Protein AF-A0A9D9S152-F1 (afdb_monomer_lite)

Radius of gyration: 20.73 Å; chains: 1; bounding box: 46×44×53 Å

Sequence (238 aa):
MMSVDQLAGLLQVRPGVARPATLTGTRPDWAAQLSRGRPASALPDLLGTVFSLCGQAHRLCAQAAVDAALGRDAASAHAAGTLRDETLREHLRRILLDWPALPGTGNTDEAAAALRTCPAFRPGGDAADLVRWIERDLLGEAAPAWLTAHERAPAAAWADWCARSTGWLAGLMRALRHDADRPLAAFAAAPLRAHADERGLRALAAALREQPGYTRRPQIDGACAETGSWTRLNDEAA

Structure (mmCIF, N/CA/C/O backbone):
data_AF-A0A9D9S152-F1
#
_entry.id   AF-A0A9D9S152-F1
#
loop_
_atom_site.group_PDB
_atom_site.id
_atom_site.type_symbol
_atom_site.label_atom_id
_atom_site.label_alt_id
_atom_site.label_comp_id
_atom_site.label_asym_id
_atom_site.label_entity_id
_atom_site.label_seq_id
_atom_site.pdbx_PDB_ins_code
_atom_site.Cartn_x
_atom_site.Cartn_y
_atom_site.Cartn_z
_atom_site.occupancy
_atom_site.B_iso_or_equiv
_atom_site.auth_seq_id
_atom_site.auth_comp_id
_atom_site.auth_asym_id
_atom_site.auth_atom_id
_atom_site.pdbx_PDB_model_num
ATOM 1 N N . MET A 1 1 ? -6.045 -27.751 19.321 1.00 65.56 1 MET A N 1
ATOM 2 C CA . MET A 1 1 ? -5.043 -26.782 18.829 1.00 65.56 1 MET A CA 1
ATOM 3 C C . MET A 1 1 ? -5.650 -26.088 17.619 1.00 65.56 1 MET A C 1
ATOM 5 O O . MET A 1 1 ? -6.125 -26.801 16.745 1.00 65.56 1 MET A O 1
ATOM 9 N N . MET A 1 2 ? -5.752 -24.753 17.603 1.00 77.81 2 MET A N 1
ATOM 10 C CA . MET A 1 2 ? -6.218 -24.035 16.405 1.00 77.81 2 MET A CA 1
ATOM 11 C C . MET A 1 2 ? -5.137 -24.114 15.327 1.00 77.81 2 MET A C 1
ATOM 13 O O . MET A 1 2 ? -3.961 -23.911 15.623 1.00 77.81 2 MET A O 1
ATOM 17 N N . SER A 1 3 ? -5.532 -24.429 14.096 1.00 86.81 3 SER A N 1
ATOM 18 C CA . SER A 1 3 ? -4.631 -24.360 12.941 1.00 86.81 3 SER A CA 1
ATOM 19 C C . SER A 1 3 ? -4.296 -22.907 12.590 1.00 86.81 3 SER A C 1
ATOM 21 O O . SER A 1 3 ? -5.044 -21.986 12.928 1.00 86.81 3 SER A O 1
ATOM 23 N N . VAL A 1 4 ? -3.189 -22.703 11.870 1.00 82.19 4 VAL A N 1
ATOM 24 C CA . VAL A 1 4 ? -2.819 -21.383 11.335 1.00 82.19 4 VAL A CA 1
ATOM 25 C C . VAL A 1 4 ? -3.928 -20.833 10.435 1.00 82.19 4 VAL A C 1
ATOM 27 O O . VAL A 1 4 ? -4.257 -19.659 10.548 1.00 82.19 4 VAL A O 1
ATOM 30 N N . ASP A 1 5 ? -4.585 -21.681 9.643 1.00 84.81 5 ASP A N 1
ATOM 31 C CA . ASP A 1 5 ? -5.705 -21.284 8.780 1.00 84.81 5 ASP A CA 1
ATOM 32 C C . ASP A 1 5 ? -6.932 -20.824 9.573 1.00 84.81 5 ASP A C 1
ATOM 34 O O . ASP A 1 5 ? -7.621 -19.889 9.173 1.00 84.81 5 ASP A O 1
ATOM 38 N N . GLN A 1 6 ? -7.211 -21.443 10.723 1.00 82.69 6 GLN A N 1
ATOM 39 C CA . GLN A 1 6 ? -8.278 -20.988 11.621 1.00 82.69 6 GLN A CA 1
ATOM 40 C C . GLN A 1 6 ? -7.937 -19.652 12.287 1.00 82.69 6 GLN A C 1
ATOM 42 O O . GLN A 1 6 ? -8.835 -18.849 12.533 1.00 82.69 6 GLN A O 1
ATOM 47 N N . LEU A 1 7 ? -6.654 -19.411 12.569 1.00 83.69 7 LEU A N 1
ATOM 48 C CA . LEU A 1 7 ? -6.188 -18.163 13.163 1.00 83.69 7 LEU A CA 1
ATOM 49 C C . LEU A 1 7 ? -6.153 -17.027 12.131 1.00 83.69 7 LEU A C 1
ATOM 51 O O . LEU A 1 7 ? -6.709 -15.965 12.375 1.00 83.69 7 LEU A O 1
ATOM 55 N N . ALA A 1 8 ? -5.533 -17.224 10.972 1.00 83.19 8 ALA A N 1
ATOM 56 C CA . ALA A 1 8 ? -5.409 -16.202 9.933 1.00 83.19 8 ALA A CA 1
ATOM 57 C C . ALA A 1 8 ? -6.710 -16.007 9.132 1.00 83.19 8 ALA A C 1
ATOM 59 O O . ALA A 1 8 ? -6.965 -14.929 8.589 1.00 83.19 8 ALA A O 1
ATOM 60 N N . GLY A 1 9 ? -7.546 -17.046 9.077 1.00 86.88 9 GLY A N 1
ATOM 61 C CA . GLY A 1 9 ? -8.617 -17.192 8.102 1.00 86.88 9 GLY A CA 1
ATOM 62 C C . GLY A 1 9 ? -8.085 -17.480 6.699 1.00 86.88 9 GLY A C 1
ATOM 63 O O . GLY A 1 9 ? -6.904 -17.325 6.402 1.00 86.88 9 GLY A O 1
ATOM 64 N N . LEU A 1 10 ? -8.992 -17.872 5.809 1.00 87.88 10 LEU A N 1
ATOM 65 C CA . LEU A 1 10 ? -8.676 -18.194 4.421 1.00 87.88 10 LEU A CA 1
ATOM 66 C C . LEU A 1 10 ? -9.367 -17.215 3.480 1.00 87.88 10 LEU A C 1
ATOM 68 O O . LEU A 1 10 ? -10.458 -16.717 3.769 1.00 87.88 10 LEU A O 1
ATOM 72 N N . LEU A 1 11 ? -8.728 -16.958 2.342 1.00 88.56 11 LEU A N 1
ATOM 73 C CA . LEU A 1 11 ? -9.324 -16.287 1.197 1.00 88.56 11 LEU A CA 1
ATOM 74 C C . LEU A 1 11 ? -9.304 -17.271 0.030 1.00 88.56 11 LEU A C 1
ATOM 76 O O . LEU A 1 11 ? -8.241 -17.717 -0.389 1.00 88.56 11 LEU A O 1
ATOM 80 N N . GLN A 1 12 ? -10.477 -17.622 -0.478 1.00 90.12 12 GLN A N 1
ATOM 81 C CA . GLN A 1 12 ? -10.623 -18.530 -1.604 1.00 90.12 12 GLN A CA 1
ATOM 82 C C . GLN A 1 12 ? -11.045 -17.741 -2.837 1.00 90.12 12 GLN A C 1
ATOM 84 O O . GLN A 1 12 ? -12.078 -17.068 -2.832 1.00 90.12 12 GLN A O 1
ATOM 89 N N . VAL A 1 13 ? -10.247 -17.864 -3.894 1.00 91.44 13 VAL A N 1
ATOM 90 C CA . VAL A 1 13 ? -10.546 -17.330 -5.223 1.00 91.44 13 VAL A CA 1
ATOM 91 C C . VAL A 1 13 ? -11.099 -18.463 -6.082 1.00 91.44 13 VAL A C 1
ATOM 93 O O . VAL A 1 13 ? -10.540 -19.558 -6.110 1.00 91.44 13 VAL A O 1
ATOM 96 N N . ARG A 1 14 ? -12.200 -18.208 -6.790 1.00 92.56 14 ARG A N 1
ATOM 97 C CA . ARG A 1 14 ? -12.821 -19.146 -7.735 1.00 92.56 14 ARG A CA 1
ATOM 98 C C . ARG A 1 14 ? -12.878 -18.493 -9.119 1.00 92.56 14 ARG A C 1
ATOM 100 O O . ARG A 1 14 ? -13.857 -17.806 -9.420 1.00 92.56 14 ARG A O 1
ATOM 107 N N . PRO A 1 15 ? -11.830 -18.659 -9.948 1.00 88.88 15 PRO A N 1
ATOM 108 C CA . PRO A 1 15 ? -11.824 -18.140 -11.312 1.00 88.88 15 PRO A CA 1
ATOM 109 C C . PRO A 1 15 ? -13.010 -18.682 -12.124 1.00 88.88 15 PRO A C 1
ATOM 111 O O . PRO A 1 15 ? -13.443 -19.813 -11.915 1.00 88.88 15 PRO A O 1
ATOM 114 N N . GLY A 1 16 ? -13.549 -17.871 -13.037 1.00 88.06 16 GLY A N 1
ATOM 115 C CA . GLY A 1 16 ? -14.677 -18.250 -13.902 1.00 88.06 16 GLY A CA 1
ATOM 116 C C . GLY A 1 16 ? -16.066 -18.191 -13.250 1.00 88.06 16 GLY A C 1
ATOM 117 O O . GLY A 1 16 ? -17.067 -18.334 -13.945 1.00 88.06 16 GLY A O 1
ATOM 118 N N . VAL A 1 17 ? -16.157 -17.945 -11.941 1.00 91.06 17 VAL A N 1
ATOM 119 C CA . VAL A 1 17 ? -17.435 -17.704 -11.250 1.00 91.06 17 VAL A CA 1
ATOM 120 C C . VAL A 1 17 ? -17.849 -16.233 -11.420 1.00 91.06 17 VAL A C 1
ATOM 122 O O . VAL A 1 17 ? -17.006 -15.365 -11.625 1.00 91.06 17 VAL A O 1
ATOM 125 N N . ALA A 1 18 ? -19.145 -15.918 -11.355 1.00 84.06 18 ALA A N 1
ATOM 126 C CA . ALA A 1 18 ? -19.608 -14.529 -11.345 1.00 84.06 18 ALA A CA 1
ATOM 127 C C . ALA A 1 18 ? -19.386 -13.869 -9.971 1.00 84.06 18 ALA A C 1
ATOM 129 O O . ALA A 1 18 ? -19.498 -14.505 -8.919 1.00 84.06 18 ALA A O 1
ATOM 130 N N . ARG A 1 19 ? -19.098 -12.563 -9.957 1.00 79.31 19 ARG A N 1
ATOM 131 C CA . ARG A 1 19 ? -19.053 -11.778 -8.713 1.00 79.31 19 ARG A CA 1
ATOM 132 C C . ARG A 1 19 ? -20.444 -11.745 -8.052 1.00 79.31 19 ARG A C 1
ATOM 134 O O . ARG A 1 19 ? -21.439 -11.712 -8.770 1.00 79.31 19 ARG A O 1
ATOM 141 N N . PRO A 1 20 ? -20.531 -11.736 -6.709 1.00 78.38 20 PRO A N 1
ATOM 142 C CA . PRO A 1 20 ? -19.424 -11.698 -5.745 1.00 78.38 20 PRO A CA 1
ATOM 143 C C . PRO A 1 20 ? -18.856 -13.083 -5.376 1.00 78.38 20 PRO A C 1
ATOM 145 O O . PRO A 1 20 ? -17.913 -13.164 -4.596 1.00 78.38 20 PRO A O 1
ATOM 148 N N . ALA A 1 21 ? -19.386 -14.178 -5.932 1.00 84.69 21 ALA A N 1
ATOM 149 C CA . ALA A 1 21 ? -19.007 -15.546 -5.557 1.00 84.69 21 ALA A CA 1
ATOM 150 C C . ALA A 1 21 ? -17.597 -15.971 -6.024 1.00 84.69 21 ALA A C 1
ATOM 152 O O . ALA A 1 21 ? -17.129 -17.055 -5.672 1.00 84.69 21 ALA A O 1
ATOM 153 N N . THR A 1 22 ? -16.897 -15.113 -6.772 1.00 88.94 22 THR A N 1
ATOM 154 C CA . THR A 1 22 ? -15.483 -15.277 -7.148 1.00 88.94 22 THR A CA 1
ATOM 155 C C . THR A 1 22 ? -14.528 -15.246 -5.968 1.00 88.94 22 THR A C 1
ATOM 157 O O . THR A 1 22 ? -13.418 -15.758 -6.090 1.00 88.94 22 THR A O 1
ATOM 160 N N . LEU A 1 23 ? -14.912 -14.601 -4.863 1.00 88.25 23 LEU A N 1
ATOM 161 C CA . LEU A 1 23 ? -14.048 -14.397 -3.710 1.00 88.25 23 LEU A CA 1
ATOM 162 C C . LEU A 1 23 ? -14.828 -14.633 -2.420 1.00 88.25 23 LEU A C 1
ATOM 164 O O . LEU A 1 23 ? -15.781 -13.921 -2.114 1.00 88.25 23 LEU A O 1
ATOM 168 N N . THR A 1 24 ? -14.393 -15.606 -1.630 1.00 88.75 24 THR A N 1
ATOM 169 C CA . THR A 1 24 ? -14.966 -15.881 -0.309 1.00 88.75 24 THR A CA 1
ATOM 170 C C . THR A 1 24 ? -13.874 -15.853 0.744 1.00 88.75 24 THR A C 1
ATOM 172 O O . THR A 1 24 ? -12.765 -16.315 0.490 1.00 88.75 24 THR A O 1
ATOM 175 N N . GLY A 1 25 ? -14.169 -15.318 1.929 1.00 87.12 25 GLY A N 1
ATOM 176 C CA . GLY A 1 25 ? -13.184 -15.201 3.000 1.00 87.12 25 GLY A CA 1
ATOM 177 C C . GLY A 1 25 ? -13.753 -15.521 4.375 1.00 87.12 25 GLY A C 1
ATOM 178 O O . GLY A 1 25 ? -14.884 -15.148 4.681 1.00 87.12 25 GLY A O 1
ATOM 179 N N . THR A 1 26 ? -12.944 -16.178 5.203 1.00 86.88 26 THR A N 1
ATOM 180 C CA . THR A 1 26 ? -13.259 -16.525 6.602 1.00 86.88 26 THR A CA 1
ATOM 181 C C . THR A 1 26 ? -12.406 -15.750 7.608 1.00 86.88 26 THR A C 1
ATOM 183 O O . THR A 1 26 ? -12.424 -16.058 8.796 1.00 86.88 26 THR A O 1
ATOM 186 N N . ARG A 1 27 ? -11.670 -14.729 7.142 1.00 86.31 27 ARG A N 1
ATOM 187 C CA . ARG A 1 27 ? -10.788 -13.896 7.971 1.00 86.31 27 ARG A CA 1
ATOM 188 C C . ARG A 1 27 ? -11.538 -13.297 9.169 1.00 86.31 27 ARG A C 1
ATOM 190 O O . ARG A 1 27 ? -12.525 -12.577 8.966 1.00 86.31 27 ARG A O 1
ATOM 197 N N . PRO A 1 28 ? -11.097 -13.582 10.406 1.00 86.81 28 PRO A N 1
ATOM 198 C CA . PRO A 1 28 ? -11.686 -12.991 11.598 1.00 86.81 28 PRO A CA 1
ATOM 199 C C . PRO A 1 28 ? -11.448 -11.478 11.652 1.00 86.81 28 PRO A C 1
ATOM 201 O O . PRO A 1 28 ? -10.431 -10.975 11.180 1.00 86.81 28 PRO A O 1
ATOM 204 N N . ASP A 1 29 ? -12.365 -10.744 12.286 1.00 88.19 29 ASP A N 1
ATOM 205 C CA . ASP A 1 29 ? -12.127 -9.336 12.627 1.00 88.19 29 ASP A CA 1
ATOM 206 C C . ASP A 1 29 ? -11.274 -9.252 13.899 1.00 88.19 29 ASP A C 1
ATOM 208 O O . ASP A 1 29 ? -11.793 -9.058 15.004 1.00 88.19 29 ASP A O 1
ATOM 212 N N . TRP A 1 30 ? -9.970 -9.506 13.763 1.00 89.50 30 TRP A N 1
ATOM 213 C CA . TRP A 1 30 ? -9.063 -9.516 14.911 1.00 89.50 30 TRP A CA 1
ATOM 214 C C . TRP A 1 30 ? -8.894 -8.150 15.549 1.00 89.50 30 TRP A C 1
ATOM 216 O O . TRP A 1 30 ? -8.790 -8.082 16.771 1.00 89.50 30 TRP A O 1
ATOM 226 N N . ALA A 1 31 ? -8.940 -7.072 14.766 1.00 89.31 31 ALA A N 1
ATOM 227 C CA . ALA A 1 31 ? -8.869 -5.726 15.314 1.00 89.31 31 ALA A CA 1
ATOM 228 C C . ALA A 1 31 ? -10.022 -5.481 16.304 1.00 89.31 31 ALA A C 1
ATOM 230 O O . ALA A 1 31 ? -9.773 -5.094 17.447 1.00 89.31 31 ALA A O 1
ATOM 231 N N . ALA A 1 32 ? -11.267 -5.796 15.927 1.00 88.44 32 ALA A N 1
ATOM 232 C CA . ALA A 1 32 ? -12.420 -5.626 16.815 1.00 88.44 32 ALA A CA 1
ATOM 233 C C . ALA A 1 32 ? -12.466 -6.644 17.971 1.00 88.44 32 ALA A C 1
ATOM 235 O O . ALA A 1 32 ? -12.966 -6.347 19.058 1.00 88.44 32 ALA A O 1
ATOM 236 N N . GLN A 1 33 ? -11.989 -7.873 17.760 1.00 90.25 33 GLN A N 1
ATOM 237 C CA . GLN A 1 33 ? -11.996 -8.909 18.798 1.00 90.25 33 GLN A CA 1
ATOM 238 C C . GLN A 1 33 ? -10.923 -8.683 19.862 1.00 90.25 33 GLN A C 1
ATOM 240 O O . GLN A 1 33 ? -11.233 -8.759 21.047 1.00 90.25 33 GLN A O 1
ATOM 245 N N . LEU A 1 34 ? -9.693 -8.370 19.455 1.00 92.00 34 LEU A N 1
ATOM 246 C CA . LEU A 1 34 ? -8.557 -8.253 20.368 1.00 92.00 34 LEU A CA 1
ATOM 247 C C . LEU A 1 34 ? -8.520 -6.915 21.108 1.00 92.00 34 LEU A C 1
ATOM 249 O O . LEU A 1 34 ? -7.947 -6.854 22.191 1.00 92.00 34 LEU A O 1
ATOM 253 N N . SER A 1 35 ? -9.137 -5.861 20.562 1.00 92.06 35 SER A N 1
ATOM 254 C CA . SER A 1 35 ? -9.164 -4.537 21.204 1.00 92.06 35 SER A CA 1
ATOM 255 C C . SER A 1 35 ? -10.164 -4.440 22.360 1.00 92.06 35 SER A C 1
ATOM 257 O O . SER A 1 35 ? -10.019 -3.588 23.236 1.00 92.06 35 SER A O 1
ATOM 259 N N . ARG A 1 36 ? -11.197 -5.293 22.390 1.00 92.00 36 ARG A N 1
ATOM 260 C CA . ARG A 1 36 ? -12.241 -5.231 23.424 1.00 92.00 36 ARG A CA 1
ATOM 261 C C . ARG A 1 36 ? -11.670 -5.546 24.808 1.00 92.00 36 ARG A C 1
ATOM 263 O O . ARG A 1 36 ? -10.973 -6.537 24.992 1.00 92.00 36 ARG A O 1
ATOM 270 N N . GLY A 1 37 ? -11.989 -4.695 25.783 1.00 94.62 37 GLY A N 1
ATOM 271 C CA . GLY A 1 37 ? -11.524 -4.837 27.168 1.00 94.62 37 GLY A CA 1
ATOM 272 C C . GLY A 1 37 ? -10.034 -4.542 27.376 1.00 94.62 37 GLY A C 1
ATOM 273 O O . GLY A 1 37 ? -9.524 -4.761 28.472 1.00 94.62 37 GLY A O 1
ATOM 274 N N . ARG A 1 38 ? -9.320 -4.057 26.351 1.00 96.25 38 ARG A N 1
ATOM 275 C CA . ARG A 1 38 ? -7.915 -3.660 26.479 1.00 96.25 38 ARG A CA 1
ATOM 276 C C . ARG A 1 38 ? -7.788 -2.199 26.914 1.00 96.25 38 ARG A C 1
ATOM 278 O O . ARG A 1 38 ? -8.596 -1.372 26.490 1.00 96.25 38 ARG A O 1
ATOM 285 N N . PRO A 1 39 ? -6.757 -1.852 27.705 1.00 96.25 39 PRO A N 1
ATOM 286 C CA . PRO A 1 39 ? -6.413 -0.457 27.951 1.00 96.25 39 PRO A CA 1
ATOM 287 C C . PRO A 1 39 ? -6.116 0.269 26.635 1.00 96.25 39 PRO A C 1
ATOM 289 O O . PRO A 1 39 ? -5.407 -0.271 25.785 1.00 96.25 39 PRO A O 1
ATOM 292 N N . ALA A 1 40 ? -6.602 1.506 26.489 1.00 95.38 40 ALA A N 1
ATOM 293 C CA . ALA A 1 40 ? -6.389 2.315 25.285 1.00 95.38 40 ALA A CA 1
ATOM 294 C C . ALA A 1 40 ? -4.895 2.466 24.939 1.00 95.38 40 ALA A C 1
ATOM 296 O O . ALA A 1 40 ? -4.509 2.345 23.780 1.00 95.38 40 ALA A O 1
ATOM 297 N N . SER A 1 41 ? -4.038 2.626 25.953 1.00 95.25 41 SER A N 1
ATOM 298 C CA . SER A 1 41 ? -2.582 2.731 25.796 1.00 95.25 41 SER A CA 1
ATOM 299 C C . SER A 1 41 ? -1.914 1.488 25.198 1.00 95.25 41 SER A C 1
ATOM 301 O O . SER A 1 41 ? -0.830 1.606 24.643 1.00 95.25 41 SER A O 1
ATOM 303 N N . ALA A 1 42 ? -2.542 0.310 25.279 1.00 96.50 42 ALA A N 1
ATOM 304 C CA . ALA A 1 42 ? -1.996 -0.937 24.740 1.00 96.50 42 ALA A CA 1
ATOM 305 C C . ALA A 1 42 ? -2.398 -1.196 23.275 1.00 96.50 42 ALA A C 1
ATOM 307 O O . ALA A 1 42 ? -1.868 -2.111 22.642 1.00 96.50 42 ALA A O 1
ATOM 308 N N . LEU A 1 43 ? -3.351 -0.430 22.730 1.00 95.56 43 LEU A N 1
ATOM 309 C CA . LEU A 1 43 ? -3.894 -0.663 21.389 1.00 95.56 43 LEU A CA 1
ATOM 310 C C . LEU A 1 43 ? -2.869 -0.479 20.257 1.00 95.56 43 LEU A C 1
ATOM 312 O O . LEU A 1 43 ? -2.883 -1.315 19.351 1.00 95.56 43 LEU A O 1
ATOM 316 N N . PRO A 1 44 ? -1.972 0.530 20.276 1.00 94.69 44 PRO A N 1
ATOM 317 C CA . PRO A 1 44 ? -0.985 0.705 19.209 1.00 94.69 44 PRO A CA 1
ATOM 318 C C . PRO A 1 44 ? -0.048 -0.494 19.055 1.00 94.69 44 PRO A C 1
ATOM 320 O O . PRO A 1 44 ? 0.133 -0.993 17.944 1.00 94.69 44 PRO A O 1
ATOM 323 N N . ASP A 1 45 ? 0.497 -0.996 20.166 1.00 95.12 45 ASP A N 1
ATOM 324 C CA . ASP A 1 45 ? 1.356 -2.182 20.165 1.00 95.12 45 ASP A CA 1
ATOM 325 C C . ASP A 1 45 ? 0.596 -3.425 19.723 1.00 95.12 45 ASP A C 1
ATOM 327 O O . ASP A 1 45 ? 1.050 -4.147 18.835 1.00 95.12 45 ASP A O 1
ATOM 331 N N . LEU A 1 46 ? -0.588 -3.647 20.296 1.00 95.56 46 LEU A N 1
ATOM 332 C CA . LEU A 1 46 ? -1.411 -4.803 19.974 1.00 95.56 46 LEU A CA 1
ATOM 333 C C . LEU A 1 46 ? -1.739 -4.844 18.480 1.00 95.56 46 LEU A C 1
ATOM 335 O O . LEU A 1 46 ? -1.397 -5.810 17.803 1.00 95.56 46 LEU A O 1
ATOM 339 N N . LEU A 1 47 ? -2.356 -3.790 17.946 1.00 94.44 47 LEU A N 1
ATOM 340 C CA . LEU A 1 47 ? -2.788 -3.753 16.550 1.00 94.44 47 LEU A CA 1
ATOM 341 C C . LEU A 1 47 ? -1.607 -3.744 15.577 1.00 94.44 47 LEU A C 1
ATOM 343 O O . LEU A 1 47 ? -1.726 -4.285 14.479 1.00 94.44 47 LEU A O 1
ATOM 347 N N . GLY A 1 48 ? -0.451 -3.227 15.999 1.00 93.56 48 GLY A N 1
ATOM 348 C CA . GLY A 1 48 ? 0.778 -3.305 15.220 1.00 93.56 48 GLY A CA 1
ATOM 349 C C . GLY A 1 48 ? 1.325 -4.720 15.027 1.00 93.56 48 GLY A C 1
ATOM 350 O O . GLY A 1 48 ? 2.044 -4.958 14.063 1.00 93.56 48 GLY A O 1
ATOM 351 N N . THR A 1 49 ? 0.979 -5.662 15.910 1.00 93.06 49 THR A N 1
ATOM 352 C CA . THR A 1 49 ? 1.444 -7.062 15.837 1.00 93.06 49 THR A CA 1
ATOM 353 C C . THR A 1 49 ? 0.455 -8.009 15.162 1.00 93.06 49 THR A C 1
ATOM 355 O O . THR A 1 49 ? 0.846 -9.080 14.707 1.00 93.06 49 THR A O 1
ATOM 358 N N . VAL A 1 50 ? -0.820 -7.621 15.066 1.00 90.19 50 VAL A N 1
ATOM 359 C CA . VAL A 1 50 ? -1.884 -8.454 14.476 1.00 90.19 50 VAL A CA 1
ATOM 360 C C . VAL A 1 50 ? -1.720 -8.607 12.961 1.00 90.19 50 VAL A C 1
ATOM 362 O O . VAL A 1 50 ? -2.096 -9.637 12.405 1.00 90.19 50 VAL A O 1
ATOM 365 N N . PHE A 1 51 ? -1.157 -7.602 12.288 1.00 85.81 51 PHE A N 1
ATOM 366 C CA . PHE A 1 51 ? -1.058 -7.561 10.831 1.00 85.81 51 PHE A CA 1
ATOM 367 C C . PHE A 1 51 ? 0.401 -7.534 10.373 1.00 85.81 51 PHE A C 1
ATOM 369 O O . PHE A 1 51 ? 1.131 -6.595 10.674 1.00 85.81 51 PHE A O 1
ATOM 376 N N . SER A 1 52 ? 0.823 -8.534 9.595 1.00 81.94 52 SER A N 1
ATOM 377 C CA . SER A 1 52 ? 2.229 -8.672 9.184 1.00 81.94 52 SER A CA 1
ATOM 378 C C . SER A 1 52 ? 2.668 -7.684 8.097 1.00 81.94 52 SER A C 1
ATOM 380 O O . SER A 1 52 ? 3.820 -7.272 8.096 1.00 81.94 52 SER A O 1
ATOM 382 N N . LEU A 1 53 ? 1.772 -7.302 7.175 1.00 81.06 53 LEU A N 1
ATOM 383 C CA . LEU A 1 53 ? 2.106 -6.407 6.051 1.00 81.06 53 LEU A CA 1
ATOM 384 C C . LEU A 1 53 ? 1.826 -4.930 6.354 1.00 81.06 53 LEU A C 1
ATOM 386 O O . LEU A 1 53 ? 2.554 -4.054 5.910 1.00 81.06 53 LEU A O 1
ATOM 390 N N . CYS A 1 54 ? 0.772 -4.647 7.121 1.00 87.06 54 CYS A N 1
ATOM 391 C CA . CYS A 1 54 ? 0.318 -3.288 7.428 1.00 87.06 54 CYS A CA 1
ATOM 392 C C . CYS A 1 54 ? 0.410 -2.946 8.923 1.00 87.06 54 CYS A C 1
ATOM 394 O O . CYS A 1 54 ? -0.229 -1.997 9.378 1.00 87.06 54 CYS A O 1
ATOM 396 N N . GLY A 1 55 ? 1.202 -3.694 9.699 1.00 90.56 55 GLY A N 1
ATOM 397 C CA . GLY A 1 55 ? 1.311 -3.537 11.153 1.00 90.56 55 GLY A CA 1
ATOM 398 C C . GLY A 1 55 ? 1.632 -2.106 11.581 1.00 90.56 55 GLY A C 1
ATOM 399 O O . GLY A 1 55 ? 0.944 -1.542 12.428 1.00 90.56 55 GLY A O 1
ATOM 400 N N . GLN A 1 56 ? 2.599 -1.448 10.937 1.00 90.00 56 GLN A N 1
ATOM 401 C CA . GLN A 1 56 ? 2.933 -0.070 11.300 1.00 90.00 56 GLN A CA 1
ATOM 402 C C . GLN A 1 56 ? 1.803 0.923 10.997 1.00 90.00 56 GLN A C 1
ATOM 404 O O . GLN A 1 56 ? 1.540 1.812 11.806 1.00 90.00 56 GLN A O 1
ATOM 409 N N . ALA A 1 57 ? 1.085 0.750 9.885 1.00 90.06 57 ALA A N 1
ATOM 410 C CA . ALA A 1 57 ? -0.089 1.568 9.586 1.00 90.06 57 ALA A CA 1
ATOM 411 C C . ALA A 1 57 ? -1.180 1.381 10.654 1.00 90.06 57 ALA A C 1
ATOM 413 O O . ALA A 1 57 ? -1.750 2.362 11.130 1.00 90.06 57 ALA A O 1
ATOM 414 N N . HIS A 1 58 ? -1.412 0.144 11.106 1.00 92.25 58 HIS A N 1
ATOM 415 C CA . HIS A 1 58 ? -2.342 -0.139 12.202 1.00 92.25 58 HIS A CA 1
ATOM 416 C C . HIS A 1 58 ? -1.898 0.475 13.532 1.00 92.25 58 HIS A C 1
ATOM 418 O O . HIS A 1 58 ? -2.730 1.049 14.232 1.00 92.25 58 HIS A O 1
ATOM 424 N N . ARG A 1 59 ? -0.603 0.418 13.861 1.00 92.94 59 ARG A N 1
ATOM 425 C CA . ARG A 1 59 ? -0.037 1.062 15.054 1.00 92.94 59 ARG A CA 1
ATOM 426 C C . ARG A 1 59 ? -0.268 2.570 15.039 1.00 92.94 59 ARG A C 1
ATOM 428 O O . ARG A 1 59 ? -0.771 3.117 16.015 1.00 92.94 59 ARG A O 1
ATOM 435 N N . LEU A 1 60 ? 0.076 3.233 13.935 1.00 91.56 60 LEU A N 1
ATOM 436 C CA . LEU A 1 60 ? -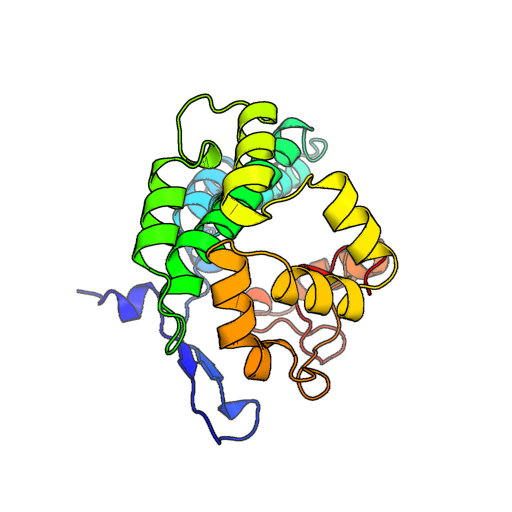0.091 4.681 13.785 1.00 91.56 60 LEU A CA 1
ATOM 437 C C . LEU A 1 60 ? -1.570 5.085 13.820 1.00 91.56 60 LEU A C 1
ATOM 439 O O . LEU A 1 60 ? -1.923 6.045 14.498 1.00 91.56 60 LEU A O 1
ATOM 443 N N . CYS A 1 61 ? -2.443 4.324 13.155 1.00 90.62 61 CYS A N 1
ATOM 444 C CA . CYS A 1 61 ? -3.887 4.553 13.182 1.00 90.62 61 CYS A CA 1
ATOM 445 C C . CYS A 1 61 ? -4.460 4.408 14.598 1.00 90.62 61 CYS A C 1
ATOM 447 O O . CYS A 1 61 ? -5.265 5.230 15.031 1.00 90.62 61 CYS A O 1
ATOM 449 N N . ALA A 1 62 ? -4.045 3.374 15.331 1.00 92.88 62 ALA A N 1
ATOM 450 C CA . ALA A 1 62 ? -4.472 3.148 16.705 1.00 92.88 62 ALA A CA 1
ATOM 451 C C . ALA A 1 62 ? -3.968 4.252 17.642 1.00 92.88 62 ALA A C 1
ATOM 453 O O . ALA A 1 62 ? -4.733 4.740 18.468 1.00 92.88 62 ALA A O 1
ATOM 454 N N . GLN A 1 63 ? -2.715 4.685 17.477 1.00 92.38 63 GLN A N 1
ATOM 455 C CA . GLN A 1 63 ? -2.148 5.800 18.231 1.00 92.38 63 GLN A CA 1
ATOM 456 C C . GLN A 1 63 ? -2.944 7.085 17.986 1.00 92.38 63 GLN A C 1
ATOM 458 O O . GLN A 1 63 ? -3.399 7.703 18.942 1.00 92.38 63 GLN A O 1
ATOM 463 N N . ALA A 1 64 ? -3.206 7.426 16.722 1.00 90.69 64 ALA A N 1
ATOM 464 C CA . ALA A 1 64 ? -3.999 8.599 16.363 1.00 90.69 64 ALA A CA 1
ATOM 465 C C . ALA A 1 64 ? -5.429 8.538 16.930 1.00 90.69 64 ALA A C 1
ATOM 467 O O . ALA A 1 64 ? -5.938 9.541 17.423 1.00 90.69 64 ALA A O 1
ATOM 468 N N . ALA A 1 65 ? -6.067 7.363 16.914 1.00 90.75 65 ALA A N 1
ATOM 469 C CA . ALA A 1 65 ? -7.397 7.180 17.492 1.00 90.75 65 ALA A CA 1
ATOM 470 C C . ALA A 1 65 ? -7.405 7.369 19.021 1.00 90.75 65 ALA A C 1
ATOM 472 O O . ALA A 1 65 ? -8.314 8.001 19.559 1.00 90.75 65 ALA A O 1
ATOM 473 N N . VAL A 1 66 ? -6.391 6.849 19.722 1.00 92.88 66 VAL A N 1
ATOM 474 C CA . VAL A 1 66 ? -6.231 7.018 21.176 1.00 92.88 66 VAL A CA 1
ATOM 475 C C . VAL A 1 66 ? -5.927 8.473 21.526 1.00 92.88 66 VAL A C 1
ATOM 477 O O . VAL A 1 66 ? -6.512 9.008 22.463 1.00 92.88 66 VAL A O 1
ATOM 480 N N . ASP A 1 67 ? -5.054 9.128 20.764 1.00 91.69 67 ASP A N 1
ATOM 481 C CA . ASP A 1 67 ? -4.717 10.539 20.948 1.00 91.69 67 ASP A CA 1
ATOM 482 C C . ASP A 1 67 ? -5.942 11.431 20.776 1.00 91.69 67 ASP A C 1
ATOM 484 O O . ASP A 1 67 ? -6.246 12.216 21.674 1.00 91.69 67 ASP A O 1
ATOM 488 N N . ALA A 1 68 ? -6.706 11.225 19.702 1.00 89.81 68 ALA A N 1
ATOM 489 C CA . ALA A 1 68 ? -7.949 11.945 19.465 1.00 89.81 68 ALA A CA 1
ATOM 490 C C . ALA A 1 68 ? -8.972 11.721 20.593 1.00 89.81 68 ALA A C 1
ATOM 492 O O . ALA A 1 68 ? -9.598 12.673 21.055 1.00 89.81 68 ALA A O 1
ATOM 493 N N . ALA A 1 69 ? -9.112 10.487 21.092 1.00 91.62 69 ALA A N 1
ATOM 494 C CA . ALA A 1 69 ? -10.009 10.180 22.210 1.00 91.62 69 ALA A CA 1
ATOM 495 C C . ALA A 1 69 ? -9.588 10.855 23.529 1.00 91.62 69 ALA A C 1
ATOM 497 O O . ALA A 1 69 ? -10.433 11.118 24.382 1.00 91.62 69 ALA A O 1
ATOM 498 N N . LEU A 1 70 ? -8.296 11.147 23.691 1.00 91.69 70 LEU A N 1
ATOM 499 C CA . LEU A 1 70 ? -7.736 11.879 24.830 1.00 91.69 70 LEU A CA 1
ATOM 500 C C . LEU A 1 70 ? -7.694 13.401 24.607 1.00 91.69 70 LEU A C 1
ATOM 502 O O . LEU A 1 70 ? -7.188 14.117 25.468 1.00 91.69 70 LEU A O 1
ATOM 506 N N . GLY A 1 71 ? -8.197 13.902 23.473 1.00 91.19 71 GLY A N 1
ATOM 507 C CA . GLY A 1 71 ? -8.164 15.326 23.129 1.00 91.19 71 GLY A CA 1
ATOM 508 C C . GLY A 1 71 ? -6.767 15.851 22.784 1.00 91.19 71 GLY A C 1
ATOM 509 O O . GLY A 1 71 ? -6.505 17.038 22.951 1.00 91.19 71 GLY A O 1
ATOM 510 N N . ARG A 1 72 ? -5.856 14.975 22.344 1.00 89.50 72 ARG A N 1
ATOM 511 C CA . ARG A 1 72 ? -4.519 15.345 21.862 1.00 89.50 72 ARG A CA 1
ATOM 512 C C . ARG A 1 72 ? -4.545 15.539 20.346 1.00 89.50 72 ARG A C 1
ATOM 514 O O . ARG A 1 72 ? -5.206 14.777 19.641 1.00 89.50 72 ARG A O 1
ATOM 521 N N . ASP A 1 73 ? -3.805 16.531 19.856 1.00 74.81 73 ASP A N 1
ATOM 522 C CA . ASP A 1 73 ? -3.713 16.812 18.422 1.00 74.81 73 ASP A CA 1
ATOM 523 C C . ASP A 1 73 ? -3.100 15.643 17.642 1.00 74.81 73 ASP A C 1
ATOM 525 O O . ASP A 1 73 ? -2.160 14.976 18.086 1.00 74.81 73 ASP A O 1
ATOM 529 N N . ALA A 1 74 ? -3.660 15.394 16.458 1.00 66.19 74 ALA A N 1
ATOM 530 C CA . ALA A 1 74 ? -3.340 14.231 15.649 1.00 66.19 74 ALA A CA 1
ATOM 531 C C . ALA A 1 74 ? -2.063 14.414 14.806 1.00 66.19 74 ALA A C 1
ATOM 533 O O . ALA A 1 74 ? -1.896 15.406 14.105 1.00 66.19 74 ALA A O 1
ATOM 534 N N . ALA A 1 75 ? -1.241 13.357 14.825 1.00 62.03 75 ALA A N 1
ATOM 535 C CA . ALA A 1 75 ? -0.124 13.018 13.935 1.00 62.03 75 ALA A CA 1
ATOM 536 C C . ALA A 1 75 ? 1.040 14.025 13.834 1.00 62.03 75 ALA A C 1
ATOM 538 O O . ALA A 1 75 ? 0.994 15.036 13.139 1.00 62.03 75 ALA A O 1
ATOM 539 N N . SER A 1 76 ? 2.178 13.658 14.429 1.00 66.31 76 SER A N 1
ATOM 540 C CA . SER A 1 76 ? 3.445 14.354 14.202 1.00 66.31 76 SER A CA 1
ATOM 541 C C . SER A 1 76 ? 3.987 14.094 12.788 1.00 66.31 76 SER A C 1
ATOM 543 O O . SER A 1 76 ? 3.768 13.030 12.203 1.00 66.31 76 SER A O 1
ATOM 545 N N . ALA A 1 77 ? 4.793 15.020 12.257 1.00 70.25 77 ALA A N 1
ATOM 546 C CA . ALA A 1 77 ? 5.536 14.816 11.006 1.00 70.25 77 ALA A CA 1
ATOM 547 C C . ALA A 1 77 ? 6.367 13.511 11.009 1.00 70.25 77 ALA A C 1
ATOM 549 O O . ALA A 1 77 ? 6.577 12.889 9.967 1.00 70.25 77 ALA A O 1
ATOM 550 N N . HIS A 1 78 ? 6.778 13.051 12.194 1.00 78.00 78 HIS A N 1
ATOM 551 C CA . HIS A 1 78 ? 7.487 11.791 12.386 1.00 78.00 78 HIS A CA 1
ATOM 552 C C . HIS A 1 78 ? 6.630 10.554 12.046 1.00 78.00 78 HIS A C 1
ATOM 554 O O . HIS A 1 78 ? 7.131 9.609 11.432 1.00 78.00 78 HIS A O 1
ATOM 560 N N . ALA A 1 79 ? 5.330 10.573 12.363 1.00 81.69 79 ALA A N 1
ATOM 561 C CA . ALA A 1 79 ? 4.401 9.506 11.985 1.00 81.69 79 ALA A CA 1
ATOM 562 C C . ALA A 1 79 ? 4.248 9.404 10.458 1.00 81.69 79 ALA A C 1
ATOM 564 O O . ALA A 1 79 ? 4.276 8.305 9.902 1.00 81.69 79 ALA A O 1
ATOM 565 N N . ALA A 1 80 ? 4.160 10.548 9.771 1.00 82.00 80 ALA A N 1
ATOM 566 C CA . ALA A 1 80 ? 4.086 10.594 8.312 1.00 82.00 80 ALA A CA 1
ATOM 567 C C . ALA A 1 80 ? 5.373 10.073 7.650 1.00 82.00 80 ALA A C 1
ATOM 569 O O . ALA A 1 80 ? 5.293 9.295 6.702 1.00 82.00 80 ALA A O 1
ATOM 570 N N . GLY A 1 81 ? 6.549 10.454 8.165 1.00 85.50 81 GLY A N 1
ATOM 571 C CA . GLY A 1 81 ? 7.837 9.923 7.699 1.00 85.50 81 GLY A CA 1
ATOM 572 C C . GLY A 1 81 ? 7.924 8.403 7.855 1.00 85.50 81 GLY A C 1
ATOM 573 O O . GLY A 1 81 ? 8.199 7.696 6.893 1.00 85.50 81 GLY A O 1
ATOM 574 N N . THR A 1 82 ? 7.555 7.891 9.031 1.00 85.31 82 THR A N 1
ATOM 575 C CA . THR A 1 82 ? 7.556 6.446 9.303 1.00 85.31 82 THR A CA 1
ATOM 576 C C . THR A 1 82 ? 6.638 5.675 8.350 1.00 85.31 82 THR A C 1
ATOM 578 O O . THR A 1 82 ? 7.015 4.625 7.837 1.00 85.31 82 THR A O 1
ATOM 581 N N . LEU A 1 83 ? 5.434 6.193 8.078 1.00 85.69 83 LEU A N 1
ATOM 582 C CA . LEU A 1 83 ? 4.505 5.554 7.144 1.00 85.69 83 LEU A CA 1
ATOM 583 C C . LEU A 1 83 ? 5.041 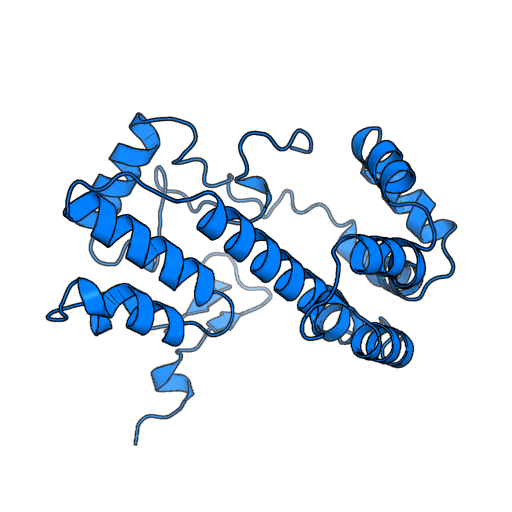5.555 5.705 1.00 85.69 83 LEU A C 1
ATOM 585 O O . LEU A 1 83 ? 4.861 4.568 4.992 1.00 85.69 83 LEU A O 1
ATOM 589 N N . ARG A 1 84 ? 5.697 6.642 5.277 1.00 86.56 84 ARG A N 1
ATOM 590 C CA . ARG A 1 84 ? 6.327 6.732 3.949 1.00 86.56 84 ARG A CA 1
ATOM 591 C C . ARG A 1 84 ? 7.428 5.688 3.789 1.00 86.56 84 ARG A C 1
ATOM 593 O O . ARG A 1 84 ? 7.416 4.972 2.791 1.00 86.56 84 ARG A O 1
ATOM 600 N N . ASP A 1 85 ? 8.303 5.549 4.780 1.00 88.12 85 ASP A N 1
ATOM 601 C CA . ASP A 1 85 ? 9.402 4.579 4.747 1.00 88.12 85 ASP A CA 1
ATOM 602 C C . ASP A 1 85 ? 8.891 3.134 4.703 1.00 88.12 85 ASP A C 1
ATOM 604 O O . ASP A 1 85 ? 9.362 2.327 3.902 1.00 88.12 85 ASP A O 1
ATOM 608 N N . GLU A 1 86 ? 7.887 2.801 5.518 1.00 88.62 86 GLU A N 1
ATOM 609 C CA . GLU A 1 86 ? 7.262 1.473 5.492 1.00 88.62 86 GLU A CA 1
ATOM 610 C C . GLU A 1 86 ? 6.556 1.195 4.165 1.00 88.62 86 GLU A C 1
ATOM 612 O O . GLU A 1 86 ? 6.696 0.112 3.597 1.00 88.62 86 GLU A O 1
ATOM 617 N N . THR A 1 87 ? 5.845 2.191 3.631 1.00 88.38 87 THR A N 1
ATOM 618 C CA . THR A 1 87 ? 5.196 2.083 2.320 1.00 88.38 87 THR A CA 1
ATOM 619 C C . THR A 1 87 ? 6.234 1.804 1.240 1.00 88.38 87 THR A C 1
ATOM 621 O O . THR A 1 87 ? 6.048 0.895 0.433 1.00 88.38 87 THR A O 1
ATOM 624 N N . LEU A 1 88 ? 7.348 2.536 1.242 1.00 90.56 88 LEU A N 1
ATOM 625 C CA . LEU A 1 88 ? 8.443 2.350 0.295 1.00 90.56 88 LEU A CA 1
ATOM 626 C C . LEU A 1 88 ? 9.060 0.951 0.401 1.00 90.56 88 LEU A C 1
ATOM 628 O O . LEU A 1 88 ? 9.220 0.279 -0.616 1.00 90.56 88 LEU A O 1
ATOM 632 N N . ARG A 1 89 ? 9.349 0.477 1.620 1.00 91.06 89 ARG A N 1
ATOM 633 C CA . ARG A 1 89 ? 9.872 -0.879 1.856 1.00 91.06 89 ARG A CA 1
ATOM 634 C C . ARG A 1 89 ? 8.920 -1.957 1.354 1.00 91.06 89 ARG A C 1
ATOM 636 O O . ARG A 1 89 ? 9.383 -2.921 0.750 1.00 91.06 89 ARG A O 1
ATOM 643 N N . GLU A 1 90 ? 7.614 -1.809 1.572 1.00 91.19 90 GLU A N 1
ATOM 644 C CA . GLU A 1 90 ? 6.634 -2.783 1.082 1.00 91.19 90 GLU A CA 1
ATOM 645 C C . GLU A 1 90 ? 6.541 -2.773 -0.448 1.00 91.19 90 GLU A C 1
ATOM 647 O O . GLU A 1 90 ? 6.551 -3.840 -1.056 1.00 91.19 90 GLU A O 1
ATOM 652 N N . HIS A 1 91 ? 6.548 -1.602 -1.096 1.00 91.69 91 HIS A N 1
ATOM 653 C CA . HIS A 1 91 ? 6.570 -1.529 -2.563 1.00 91.69 91 HIS A CA 1
ATOM 654 C C . HIS A 1 91 ? 7.834 -2.176 -3.135 1.00 91.69 91 HIS A C 1
ATOM 656 O O . HIS A 1 91 ? 7.747 -2.992 -4.050 1.00 91.69 91 HIS A O 1
ATOM 662 N N . LEU A 1 92 ? 9.001 -1.883 -2.556 1.00 94.50 92 LEU A N 1
ATOM 663 C CA . LEU A 1 92 ? 10.260 -2.505 -2.962 1.00 94.50 92 LEU A CA 1
ATOM 664 C C . LEU A 1 92 ? 10.236 -4.019 -2.750 1.00 94.50 92 LEU A C 1
ATOM 666 O O . LEU A 1 92 ? 10.690 -4.753 -3.619 1.00 94.50 92 LEU A O 1
ATOM 670 N N . ARG A 1 93 ? 9.652 -4.507 -1.649 1.00 92.69 93 ARG A N 1
ATOM 671 C CA . ARG A 1 93 ? 9.466 -5.943 -1.413 1.00 92.69 93 ARG A CA 1
ATOM 672 C C . ARG A 1 93 ? 8.635 -6.581 -2.527 1.00 92.69 93 ARG A C 1
ATOM 674 O O . ARG A 1 93 ? 9.069 -7.585 -3.082 1.00 92.69 93 ARG A O 1
ATOM 681 N N . ARG A 1 94 ? 7.509 -5.965 -2.906 1.00 91.75 94 ARG A N 1
ATOM 682 C CA . ARG A 1 94 ? 6.649 -6.454 -3.998 1.00 91.75 94 ARG A CA 1
ATOM 683 C C . ARG A 1 94 ? 7.378 -6.491 -5.338 1.00 91.75 94 ARG A C 1
ATOM 685 O O . ARG A 1 94 ? 7.335 -7.506 -6.029 1.00 91.75 94 ARG A O 1
ATOM 692 N N . ILE A 1 95 ? 8.092 -5.418 -5.668 1.00 93.50 95 ILE A N 1
ATOM 693 C CA . ILE A 1 95 ? 8.844 -5.289 -6.923 1.00 93.50 95 ILE A CA 1
ATOM 694 C C . ILE A 1 95 ? 9.996 -6.300 -6.997 1.00 93.50 95 ILE A C 1
ATOM 696 O O . ILE A 1 95 ? 10.233 -6.883 -8.050 1.00 93.50 95 ILE A O 1
ATOM 700 N N . LEU A 1 96 ? 10.715 -6.511 -5.892 1.00 94.81 96 LEU A N 1
ATOM 701 C CA . LEU A 1 96 ? 11.947 -7.306 -5.864 1.00 94.81 96 LEU A CA 1
ATOM 702 C C . LEU A 1 96 ? 11.725 -8.797 -5.585 1.00 94.81 96 LEU A C 1
ATOM 704 O O . LEU A 1 96 ? 12.573 -9.603 -5.957 1.00 94.81 96 LEU A O 1
ATOM 708 N N . LEU A 1 97 ? 10.633 -9.173 -4.910 1.00 92.38 97 LEU A N 1
ATOM 709 C CA . LEU A 1 97 ? 10.348 -10.567 -4.543 1.00 92.38 97 LEU A CA 1
ATOM 710 C C . LEU A 1 97 ? 9.152 -11.144 -5.289 1.00 92.38 97 LEU A C 1
ATOM 712 O O . LEU A 1 97 ? 9.236 -12.255 -5.804 1.00 92.38 97 LEU A O 1
ATOM 716 N N . ASP A 1 98 ? 8.037 -10.416 -5.335 1.00 91.88 98 ASP A N 1
ATOM 717 C CA . ASP A 1 98 ? 6.780 -10.987 -5.815 1.00 91.88 98 ASP A CA 1
ATOM 718 C C . ASP A 1 98 ? 6.654 -10.905 -7.337 1.00 91.88 98 ASP A C 1
ATOM 720 O O . ASP A 1 98 ? 6.256 -11.879 -7.971 1.00 91.88 98 ASP A O 1
ATOM 724 N N . TRP A 1 99 ? 7.023 -9.776 -7.950 1.00 92.75 99 TRP A N 1
ATOM 725 C CA . TRP A 1 99 ? 6.930 -9.624 -9.406 1.00 92.75 99 TRP A CA 1
ATOM 726 C C . TRP A 1 99 ? 7.814 -10.622 -10.173 1.00 92.75 99 TRP A C 1
ATOM 728 O O . TRP A 1 99 ? 7.308 -11.235 -11.112 1.00 92.75 99 TRP A O 1
ATOM 738 N N . PRO A 1 100 ? 9.083 -10.873 -9.788 1.00 92.31 100 PRO A N 1
ATOM 739 C CA . PRO A 1 100 ? 9.946 -11.855 -10.457 1.00 92.31 100 PRO A CA 1
ATOM 740 C C . PRO A 1 100 ? 9.544 -13.310 -10.210 1.00 92.31 100 PRO A C 1
ATOM 742 O O . PRO A 1 100 ? 10.075 -14.206 -10.862 1.00 92.31 100 PRO A O 1
ATOM 745 N N . ALA A 1 101 ? 8.643 -13.558 -9.256 1.00 91.25 101 ALA A N 1
ATOM 746 C CA . ALA A 1 101 ? 8.062 -14.874 -9.018 1.00 91.25 101 ALA A CA 1
ATOM 747 C C . ALA A 1 101 ? 6.801 -15.120 -9.866 1.00 91.25 101 ALA A C 1
ATOM 749 O O . ALA A 1 101 ? 6.267 -16.232 -9.860 1.00 91.25 101 ALA A O 1
ATOM 750 N N . LEU A 1 102 ? 6.311 -14.112 -10.601 1.00 89.50 102 LEU A N 1
ATOM 751 C CA . LEU A 1 102 ? 5.176 -14.289 -11.500 1.00 89.50 102 LEU A CA 1
ATOM 752 C C . LEU A 1 102 ? 5.560 -15.217 -12.667 1.00 89.50 102 LEU A C 1
ATOM 754 O O . LEU A 1 102 ? 6.660 -15.087 -13.222 1.00 89.50 102 LEU A O 1
ATOM 758 N N . PRO A 1 103 ? 4.667 -16.139 -13.075 1.00 82.44 103 PRO A N 1
ATOM 759 C CA . PRO A 1 103 ? 4.919 -17.030 -14.201 1.00 82.44 103 PRO A CA 1
ATOM 760 C C . PRO A 1 103 ? 5.308 -16.258 -15.468 1.00 82.44 103 PRO A C 1
ATOM 762 O O . PRO A 1 103 ? 4.648 -15.292 -15.837 1.00 82.44 103 PRO A O 1
ATOM 765 N N . GLY A 1 104 ? 6.370 -16.701 -16.146 1.00 80.69 104 GLY A N 1
ATOM 766 C CA . GLY A 1 104 ? 6.804 -16.134 -17.430 1.00 80.69 104 GLY A CA 1
ATOM 767 C C . GLY A 1 104 ? 7.753 -14.930 -17.362 1.00 80.69 104 GLY A C 1
ATOM 768 O O . GLY A 1 104 ? 8.066 -14.373 -18.408 1.00 80.69 104 GLY A O 1
ATOM 769 N N . THR A 1 105 ? 8.241 -14.533 -16.181 1.00 79.62 105 THR A N 1
ATOM 770 C CA . THR A 1 105 ? 9.069 -13.317 -16.018 1.00 79.62 105 THR A CA 1
ATOM 771 C C . THR A 1 105 ? 10.587 -13.521 -16.118 1.00 79.62 105 THR A C 1
ATOM 773 O O . THR A 1 105 ? 11.278 -12.606 -16.550 1.00 79.62 105 THR A O 1
ATOM 776 N N . GLY A 1 106 ? 11.126 -14.686 -15.735 1.00 75.69 106 GLY A N 1
ATOM 777 C CA . GLY A 1 106 ? 12.521 -15.105 -15.981 1.00 75.69 106 GLY A CA 1
ATOM 778 C C . GLY A 1 106 ? 13.656 -14.327 -15.283 1.00 75.69 106 GLY A C 1
ATOM 779 O O . GLY A 1 106 ? 14.787 -14.799 -15.305 1.00 75.69 106 GLY A O 1
ATOM 780 N N . ASN A 1 107 ? 13.389 -13.188 -14.634 1.00 80.38 107 ASN A N 1
ATOM 781 C CA . ASN A 1 107 ? 14.419 -12.260 -14.123 1.00 80.38 107 ASN A CA 1
ATOM 782 C C . ASN A 1 107 ? 14.707 -12.397 -12.612 1.00 80.38 107 ASN A C 1
ATOM 784 O O . ASN A 1 107 ? 15.000 -11.416 -11.926 1.00 80.38 107 ASN A O 1
ATOM 788 N N . THR A 1 108 ? 14.587 -13.605 -12.057 1.00 87.19 108 THR A N 1
ATOM 789 C CA . THR A 1 108 ? 14.651 -13.834 -10.602 1.00 87.19 108 THR A CA 1
ATOM 790 C C . THR A 1 108 ? 16.040 -13.558 -10.006 1.00 87.19 108 THR A C 1
ATOM 792 O O . THR A 1 108 ? 16.130 -12.975 -8.925 1.00 87.19 108 THR A O 1
ATOM 795 N N . ASP A 1 109 ? 17.125 -13.911 -10.703 1.00 91.81 109 ASP A N 1
ATOM 796 C CA . ASP A 1 109 ? 18.493 -13.760 -10.179 1.00 91.81 109 ASP A CA 1
ATOM 797 C C . ASP A 1 109 ? 18.934 -12.293 -10.074 1.00 91.81 109 ASP A C 1
ATOM 799 O O . ASP A 1 109 ? 19.535 -11.887 -9.072 1.00 91.81 109 ASP A O 1
ATOM 803 N N . GLU A 1 110 ? 18.605 -11.479 -11.080 1.00 93.25 110 GLU A N 1
ATOM 804 C CA . GLU A 1 110 ? 18.911 -10.045 -11.100 1.00 93.25 110 GLU A CA 1
ATOM 805 C C . GLU A 1 110 ? 18.089 -9.290 -10.051 1.00 93.25 110 GLU A C 1
ATOM 807 O O . GLU A 1 110 ? 18.638 -8.475 -9.308 1.00 93.25 110 GLU A O 1
ATOM 812 N N . ALA A 1 111 ? 16.805 -9.628 -9.899 1.00 94.56 111 ALA A N 1
ATOM 813 C CA . ALA A 1 111 ? 15.973 -9.071 -8.838 1.00 94.56 111 ALA A CA 1
ATOM 814 C C . ALA A 1 111 ? 16.490 -9.453 -7.439 1.00 94.56 111 ALA A C 1
ATOM 816 O O . ALA A 1 111 ? 16.563 -8.609 -6.542 1.00 94.56 111 ALA A O 1
ATOM 817 N N . ALA A 1 112 ? 16.945 -10.699 -7.254 1.00 93.81 112 ALA A N 1
ATOM 818 C CA . ALA A 1 112 ? 17.583 -11.130 -6.014 1.00 93.81 112 ALA A CA 1
ATOM 819 C C . ALA A 1 112 ? 18.906 -10.384 -5.755 1.00 93.81 112 ALA A C 1
ATOM 821 O O . ALA A 1 112 ? 19.227 -10.079 -4.603 1.00 93.81 112 ALA A O 1
ATOM 822 N N . ALA A 1 113 ? 19.683 -10.072 -6.798 1.00 94.69 113 ALA A N 1
ATOM 823 C CA . ALA A 1 113 ? 20.886 -9.249 -6.684 1.00 94.69 113 ALA A CA 1
ATOM 824 C C . ALA A 1 113 ? 20.565 -7.810 -6.270 1.00 94.69 113 ALA A C 1
ATOM 826 O O . ALA A 1 113 ? 21.174 -7.311 -5.320 1.00 94.69 113 ALA A O 1
ATOM 827 N N . ALA A 1 114 ? 19.568 -7.191 -6.903 1.00 95.38 114 ALA A N 1
ATOM 828 C CA . ALA A 1 114 ? 19.077 -5.865 -6.549 1.00 95.38 114 ALA A CA 1
ATOM 829 C C . ALA A 1 114 ? 18.576 -5.825 -5.092 1.00 95.38 114 ALA A C 1
ATOM 831 O O . ALA A 1 114 ? 18.913 -4.913 -4.336 1.00 95.38 114 ALA A O 1
ATOM 832 N N . LEU A 1 115 ? 17.857 -6.856 -4.635 1.00 94.69 115 LEU A N 1
ATOM 833 C CA . LEU A 1 115 ? 17.393 -6.948 -3.249 1.00 94.69 115 LEU A CA 1
ATOM 834 C C . LEU A 1 115 ? 18.542 -6.937 -2.231 1.00 94.69 115 LEU A C 1
ATOM 836 O O . LEU A 1 115 ? 18.460 -6.232 -1.227 1.00 94.69 115 LEU A O 1
ATOM 840 N N . ARG A 1 116 ? 19.632 -7.673 -2.491 1.00 93.62 116 ARG A N 1
ATOM 841 C CA . ARG A 1 116 ? 20.817 -7.701 -1.607 1.00 93.62 116 ARG A CA 1
ATOM 842 C C . ARG A 1 116 ? 21.512 -6.339 -1.508 1.00 93.62 116 ARG A C 1
ATOM 844 O O . ARG A 1 116 ? 22.174 -6.043 -0.505 1.00 93.62 116 ARG A O 1
ATOM 851 N N . THR A 1 117 ? 21.409 -5.518 -2.551 1.00 94.12 117 THR A N 1
ATOM 852 C CA . THR A 1 117 ? 22.057 -4.202 -2.610 1.00 94.12 117 THR A CA 1
ATOM 853 C C . THR A 1 117 ? 21.156 -3.051 -2.171 1.00 94.12 117 THR A C 1
ATOM 855 O O . THR A 1 117 ? 21.680 -1.971 -1.902 1.00 94.12 117 THR A O 1
ATOM 858 N N . CYS A 1 118 ? 19.848 -3.285 -2.035 1.00 95.50 118 CYS A N 1
ATOM 859 C CA . CYS A 1 118 ? 18.848 -2.262 -1.759 1.00 95.50 118 CYS A CA 1
ATOM 860 C C . CYS A 1 118 ? 19.076 -1.541 -0.410 1.00 95.50 118 CYS A C 1
ATOM 862 O O . CYS A 1 118 ? 18.998 -2.173 0.652 1.00 95.50 118 CYS A O 1
ATOM 864 N N . PRO A 1 119 ? 19.299 -0.210 -0.414 1.00 94.81 119 PRO A N 1
ATOM 865 C CA . PRO A 1 119 ? 19.509 0.568 0.808 1.00 94.81 119 PRO A CA 1
ATOM 866 C C . PRO A 1 119 ? 18.312 0.576 1.766 1.00 94.81 119 PRO A C 1
ATOM 868 O O . PRO A 1 119 ? 18.509 0.681 2.972 1.00 94.81 119 PRO A O 1
ATOM 871 N N . ALA A 1 120 ? 17.081 0.406 1.265 1.00 92.81 120 ALA A N 1
ATOM 872 C CA . ALA A 1 120 ? 15.861 0.484 2.077 1.00 92.81 120 ALA A CA 1
ATOM 873 C C . ALA A 1 120 ? 15.757 -0.604 3.165 1.00 92.81 120 ALA A C 1
ATOM 875 O O . ALA A 1 120 ? 15.021 -0.434 4.142 1.00 92.81 120 ALA A O 1
ATOM 876 N N . PHE A 1 121 ? 16.491 -1.711 2.999 1.00 91.00 121 PHE A N 1
ATOM 877 C CA . PHE A 1 121 ? 16.534 -2.835 3.941 1.00 91.00 121 PHE A CA 1
ATOM 878 C C . PHE A 1 121 ? 17.816 -2.868 4.784 1.00 91.00 121 PHE A C 1
ATOM 880 O O . PHE A 1 121 ? 18.026 -3.809 5.549 1.00 91.00 121 PHE A O 1
ATOM 887 N N . ARG A 1 122 ? 18.680 -1.853 4.660 1.00 86.81 122 ARG A N 1
ATOM 888 C CA . ARG A 1 122 ? 19.904 -1.722 5.454 1.00 86.81 122 ARG A CA 1
ATOM 889 C C . ARG A 1 122 ? 19.674 -0.777 6.637 1.00 86.81 122 ARG A C 1
ATOM 891 O O . ARG A 1 122 ? 18.996 0.240 6.479 1.00 86.81 122 ARG A O 1
ATOM 898 N N . PRO A 1 123 ? 20.254 -1.060 7.814 1.00 79.50 123 PRO A N 1
ATOM 899 C CA . PRO A 1 123 ? 20.247 -0.106 8.917 1.00 79.50 123 PRO A CA 1
ATOM 900 C C . PRO A 1 123 ? 20.932 1.203 8.497 1.00 79.50 123 PRO A C 1
ATOM 902 O O . PRO A 1 123 ? 22.037 1.167 7.962 1.00 79.50 123 PRO A O 1
ATOM 905 N N . GLY A 1 124 ? 20.286 2.347 8.744 1.00 76.88 124 GLY A N 1
ATOM 906 C CA . GLY A 1 124 ? 20.873 3.670 8.490 1.00 76.88 124 GLY A CA 1
ATOM 907 C C . GLY A 1 124 ? 21.022 4.059 7.014 1.00 76.88 124 GLY A C 1
ATOM 908 O O . GLY A 1 124 ? 21.850 4.911 6.712 1.00 76.88 124 GLY A O 1
ATOM 909 N N . GLY A 1 125 ? 20.265 3.442 6.099 1.00 74.38 125 GLY A N 1
ATOM 910 C CA . GLY A 1 125 ? 20.280 3.823 4.685 1.00 74.38 125 GLY A CA 1
ATOM 911 C C . GLY A 1 125 ? 19.874 5.287 4.468 1.00 74.38 125 GLY A C 1
ATOM 912 O O . GLY A 1 125 ? 18.845 5.728 4.977 1.00 74.38 125 GLY A O 1
ATOM 913 N N . ASP A 1 126 ? 20.679 6.024 3.700 1.00 85.06 126 ASP A N 1
ATOM 914 C CA . ASP A 1 126 ? 20.396 7.403 3.296 1.00 85.06 126 ASP A CA 1
ATOM 915 C C . ASP A 1 126 ? 19.373 7.440 2.143 1.00 85.06 126 ASP A C 1
ATOM 917 O O . ASP A 1 126 ? 19.399 6.615 1.224 1.00 85.06 126 ASP A O 1
ATOM 921 N N . ALA A 1 127 ? 18.479 8.428 2.166 1.00 87.38 127 ALA A N 1
ATOM 922 C CA . ALA A 1 127 ? 17.507 8.661 1.105 1.00 87.38 127 ALA A CA 1
ATOM 923 C C . ALA A 1 127 ? 18.193 8.942 -0.241 1.00 87.38 127 ALA A C 1
ATOM 925 O O . ALA A 1 127 ? 17.726 8.462 -1.274 1.00 87.38 127 ALA A O 1
ATOM 926 N N . ALA A 1 128 ? 19.321 9.662 -0.247 1.00 91.75 128 ALA A N 1
ATOM 927 C CA . ALA A 1 128 ? 20.044 9.934 -1.489 1.00 91.75 128 ALA A CA 1
ATOM 928 C C . ALA A 1 128 ? 20.692 8.664 -2.069 1.00 91.75 128 ALA A C 1
ATOM 930 O O . ALA A 1 128 ? 20.698 8.480 -3.287 1.00 91.75 128 ALA A O 1
ATOM 931 N N . ASP A 1 129 ? 21.192 7.764 -1.215 1.00 93.50 129 ASP A N 1
ATOM 932 C CA . ASP A 1 129 ? 21.662 6.437 -1.635 1.00 93.50 129 ASP A CA 1
ATOM 933 C C . ASP A 1 129 ? 20.531 5.600 -2.230 1.00 93.50 129 ASP A C 1
ATOM 935 O O . ASP A 1 129 ? 20.721 4.936 -3.251 1.00 93.50 129 ASP A O 1
ATOM 939 N N . LEU A 1 130 ? 19.347 5.642 -1.616 1.00 94.38 130 LEU A N 1
ATOM 940 C CA . LEU A 1 130 ? 18.188 4.915 -2.114 1.00 94.38 130 LEU A CA 1
ATOM 941 C C . LEU A 1 130 ? 17.738 5.424 -3.484 1.00 94.38 130 LEU A C 1
ATOM 943 O O . LEU A 1 130 ? 17.476 4.609 -4.363 1.00 94.38 130 LEU A O 1
ATOM 947 N N . VAL A 1 131 ? 17.699 6.742 -3.694 1.00 95.06 131 VAL A N 1
ATOM 948 C CA . VAL A 1 131 ? 17.374 7.322 -5.007 1.00 95.06 131 VAL A CA 1
ATOM 949 C C . VAL A 1 131 ? 18.388 6.875 -6.057 1.00 95.06 131 VAL A C 1
ATOM 951 O O . VAL A 1 131 ? 17.982 6.333 -7.082 1.00 95.06 131 VAL A O 1
ATOM 954 N N . ARG A 1 132 ? 19.695 6.988 -5.780 1.00 95.94 132 ARG A N 1
ATOM 955 C CA . ARG A 1 132 ? 20.743 6.510 -6.704 1.00 95.94 132 ARG A CA 1
ATOM 956 C C . ARG A 1 132 ? 20.594 5.026 -7.037 1.00 95.94 132 ARG A C 1
ATOM 958 O O . ARG A 1 132 ? 20.811 4.620 -8.176 1.00 95.94 132 ARG A O 1
ATOM 965 N N . TRP A 1 133 ? 20.238 4.213 -6.045 1.00 96.50 133 TRP A N 1
ATOM 966 C CA . TRP A 1 133 ? 19.980 2.790 -6.242 1.00 96.50 133 TRP A CA 1
ATOM 967 C C . TRP A 1 133 ? 18.727 2.552 -7.100 1.00 96.50 133 TRP A C 1
ATOM 969 O O . TRP A 1 133 ? 18.783 1.743 -8.015 1.00 96.50 133 TRP A O 1
ATOM 979 N N . ILE A 1 134 ? 17.623 3.281 -6.891 1.00 96.25 134 ILE A N 1
ATOM 980 C CA . ILE A 1 134 ? 16.415 3.168 -7.733 1.00 96.25 134 ILE A CA 1
ATOM 981 C C . ILE A 1 134 ? 16.745 3.513 -9.191 1.00 96.25 134 ILE A C 1
ATOM 983 O O . ILE A 1 134 ? 16.386 2.768 -10.103 1.00 96.25 134 ILE A O 1
ATOM 987 N N . GLU A 1 135 ? 17.451 4.619 -9.413 1.00 96.75 135 GLU A N 1
ATOM 988 C CA . GLU A 1 135 ? 17.834 5.080 -10.751 1.00 96.75 135 GLU A CA 1
ATOM 989 C C . GLU A 1 135 ? 18.708 4.056 -11.477 1.00 96.75 135 GLU A C 1
ATOM 991 O O . GLU A 1 135 ? 18.494 3.783 -12.655 1.00 96.75 135 GLU A O 1
ATOM 996 N N . ARG A 1 136 ? 19.662 3.444 -10.770 1.00 95.75 136 ARG A N 1
ATOM 997 C CA . ARG A 1 136 ? 20.597 2.473 -11.346 1.00 95.75 136 ARG A CA 1
ATOM 998 C C . ARG A 1 136 ? 20.001 1.072 -11.493 1.00 95.75 136 ARG A C 1
ATOM 1000 O O . ARG A 1 136 ? 20.111 0.480 -12.560 1.00 95.75 136 ARG A O 1
ATOM 1007 N N . ASP A 1 137 ? 19.447 0.518 -10.417 1.00 95.12 137 ASP A N 1
ATOM 1008 C CA . ASP A 1 137 ? 19.076 -0.899 -10.317 1.00 95.12 137 ASP A CA 1
ATOM 1009 C C . ASP A 1 137 ? 17.638 -1.180 -10.771 1.00 95.12 137 ASP A C 1
ATOM 1011 O O . ASP A 1 137 ? 17.336 -2.329 -11.096 1.00 95.12 137 ASP A O 1
ATOM 1015 N N . LEU A 1 138 ? 16.748 -0.176 -10.788 1.00 94.75 138 LEU A N 1
ATOM 1016 C CA . LEU A 1 138 ? 15.350 -0.345 -11.210 1.00 94.75 138 LEU A CA 1
ATOM 1017 C C . LEU A 1 138 ? 15.048 0.370 -12.528 1.00 94.75 138 LEU A C 1
ATOM 1019 O O . LEU A 1 138 ? 14.574 -0.263 -13.470 1.00 94.75 138 LEU A O 1
ATOM 1023 N N . LEU A 1 139 ? 15.298 1.680 -12.600 1.00 95.38 139 LEU A N 1
ATOM 1024 C CA . LEU A 1 139 ? 14.872 2.500 -13.739 1.00 95.38 139 LEU A CA 1
ATOM 1025 C C . LEU A 1 139 ? 15.849 2.422 -14.921 1.00 95.38 139 LEU A C 1
ATOM 1027 O O . LEU A 1 139 ? 15.420 2.383 -16.075 1.00 95.38 139 LEU A O 1
ATOM 1031 N N . GLY A 1 140 ? 17.154 2.391 -14.650 1.00 95.12 140 GLY A N 1
ATOM 1032 C CA . GLY A 1 140 ? 18.201 2.552 -15.662 1.00 95.12 140 GLY A CA 1
ATOM 1033 C C . GLY A 1 140 ? 18.328 3.987 -16.195 1.00 95.12 140 GLY A C 1
ATOM 1034 O O . GLY A 1 140 ? 19.000 4.208 -17.199 1.00 95.12 140 GLY A O 1
ATOM 1035 N N . GLU A 1 141 ? 17.677 4.959 -15.553 1.00 95.88 141 GLU A N 1
ATOM 1036 C CA . GLU A 1 141 ? 17.712 6.384 -15.890 1.00 95.88 141 GLU A CA 1
ATOM 1037 C C . GLU A 1 141 ? 17.378 7.244 -14.658 1.00 95.88 141 GLU A C 1
ATOM 1039 O O . GLU A 1 141 ? 16.945 6.728 -13.626 1.00 95.88 141 GLU A O 1
ATOM 1044 N N . ALA A 1 142 ? 17.585 8.560 -14.760 1.00 96.56 142 ALA A N 1
ATOM 1045 C CA . ALA A 1 142 ? 17.298 9.494 -13.672 1.00 96.56 142 ALA A CA 1
ATOM 1046 C C . ALA A 1 142 ? 15.794 9.538 -13.350 1.00 96.56 142 ALA A C 1
ATOM 1048 O O . ALA A 1 142 ? 14.961 9.731 -14.243 1.00 96.56 142 ALA A O 1
ATOM 1049 N N . ALA A 1 143 ? 15.445 9.436 -12.068 1.00 95.38 143 ALA A N 1
ATOM 1050 C CA . ALA A 1 143 ? 14.063 9.353 -11.611 1.00 95.38 143 ALA A CA 1
ATOM 1051 C C . ALA A 1 143 ? 13.235 10.597 -11.985 1.00 95.38 143 ALA A C 1
ATOM 1053 O O . ALA A 1 143 ? 12.114 10.418 -12.462 1.00 95.38 143 ALA A O 1
ATOM 1054 N N . PRO A 1 144 ? 13.752 11.843 -11.883 1.00 95.94 144 PRO A N 1
ATOM 1055 C CA . PRO A 1 144 ? 12.999 13.020 -12.318 1.00 95.94 144 PRO A CA 1
ATOM 1056 C C . PRO A 1 144 ? 12.658 13.004 -13.813 1.00 95.94 144 PRO A C 1
ATOM 1058 O O . PRO A 1 144 ? 11.570 13.426 -14.199 1.00 95.94 144 PRO A O 1
ATOM 1061 N N . ALA A 1 145 ? 13.560 12.499 -14.663 1.00 95.44 145 ALA A N 1
ATOM 1062 C CA . ALA A 1 145 ? 13.324 12.411 -16.103 1.00 95.44 145 ALA A CA 1
ATOM 1063 C C . ALA A 1 145 ? 12.253 11.360 -16.428 1.00 95.44 145 ALA A C 1
ATOM 1065 O O . ALA A 1 145 ? 11.338 11.641 -17.208 1.00 95.44 145 ALA A O 1
ATOM 1066 N N . TRP A 1 146 ? 12.336 10.193 -15.780 1.00 95.06 146 TRP A N 1
ATOM 1067 C CA . TRP A 1 146 ? 11.336 9.132 -15.893 1.00 95.06 146 TRP A CA 1
ATOM 1068 C C . TRP A 1 146 ? 9.950 9.620 -15.446 1.00 95.06 146 TRP A C 1
ATOM 1070 O O . TRP A 1 146 ? 8.981 9.495 -16.195 1.00 95.06 146 TRP A O 1
ATOM 1080 N N . LEU A 1 147 ? 9.866 10.258 -14.270 1.00 94.25 147 LEU A N 1
ATOM 1081 C CA . LEU A 1 147 ? 8.623 10.802 -13.709 1.00 94.25 147 LEU A CA 1
ATOM 1082 C C . LEU A 1 147 ? 8.022 11.887 -14.604 1.00 94.25 147 LEU A C 1
ATOM 1084 O O . LEU A 1 147 ? 6.856 11.796 -14.963 1.00 94.25 147 LEU A O 1
ATOM 1088 N N . THR A 1 148 ? 8.830 12.844 -15.068 1.00 95.19 148 THR A N 1
ATOM 1089 C CA . THR A 1 148 ? 8.359 13.913 -15.968 1.00 95.19 148 THR A CA 1
ATOM 1090 C C . THR A 1 148 ? 7.822 13.350 -17.290 1.00 95.19 148 THR A C 1
ATOM 1092 O O . THR A 1 148 ? 6.908 13.907 -17.899 1.00 95.19 148 THR A O 1
ATOM 1095 N N . ALA A 1 149 ? 8.409 12.268 -17.811 1.00 94.81 149 ALA A N 1
ATOM 1096 C CA . ALA A 1 149 ? 7.867 11.587 -18.984 1.00 94.81 149 ALA A CA 1
ATOM 1097 C C . ALA A 1 149 ? 6.533 10.897 -18.656 1.00 94.81 149 ALA A C 1
ATOM 1099 O O . ALA A 1 149 ? 5.574 11.052 -19.414 1.00 94.81 149 ALA A O 1
ATOM 1100 N N . HIS A 1 150 ? 6.468 10.192 -17.523 1.00 92.25 150 HIS A N 1
ATOM 1101 C CA . HIS A 1 150 ? 5.272 9.493 -17.065 1.00 92.25 150 HIS A CA 1
ATOM 1102 C C . HIS A 1 150 ? 4.098 10.444 -16.814 1.00 92.25 150 HIS A C 1
ATOM 1104 O O . HIS A 1 150 ? 3.032 10.225 -17.367 1.00 92.25 150 HIS A O 1
ATOM 1110 N N . GLU A 1 151 ? 4.292 11.539 -16.083 1.00 91.25 151 GLU A N 1
ATOM 1111 C CA . GLU A 1 151 ? 3.246 12.531 -15.790 1.00 91.25 151 GLU A CA 1
ATOM 1112 C C . GLU A 1 151 ? 2.679 13.180 -17.062 1.00 91.25 151 GLU A C 1
ATOM 1114 O O . GLU A 1 151 ? 1.483 13.439 -17.154 1.00 91.25 151 GLU A O 1
ATOM 1119 N N . ARG A 1 152 ? 3.516 13.400 -18.087 1.00 93.38 152 ARG A N 1
ATOM 1120 C CA . ARG A 1 152 ? 3.070 13.981 -19.365 1.00 93.38 152 ARG A CA 1
ATOM 1121 C C . ARG A 1 152 ? 2.266 13.010 -20.224 1.00 93.38 152 ARG A C 1
ATOM 1123 O O . ARG A 1 152 ? 1.343 13.434 -20.914 1.00 93.38 152 ARG A O 1
ATOM 1130 N N . ALA A 1 153 ? 2.666 11.741 -20.264 1.00 93.31 153 ALA A N 1
ATOM 1131 C CA . ALA A 1 153 ? 2.030 10.732 -21.104 1.00 93.31 153 ALA A CA 1
ATOM 1132 C C . ALA A 1 153 ? 2.227 9.323 -20.512 1.00 93.31 153 ALA A C 1
ATOM 1134 O O . ALA A 1 153 ? 3.075 8.578 -21.011 1.00 93.31 153 ALA A O 1
ATOM 1135 N N . PRO A 1 154 ? 1.441 8.918 -19.493 1.00 88.75 154 PRO A N 1
ATOM 1136 C CA . PRO A 1 154 ? 1.728 7.728 -18.687 1.00 88.75 154 PRO A CA 1
ATOM 1137 C C . PRO A 1 154 ? 1.903 6.451 -19.510 1.00 88.75 154 PRO A C 1
ATOM 1139 O O . PRO A 1 154 ? 2.920 5.767 -19.392 1.00 88.75 154 PRO A O 1
ATOM 1142 N N . ALA A 1 155 ? 0.946 6.164 -20.399 1.00 87.69 155 ALA A N 1
ATOM 1143 C CA . ALA A 1 155 ? 0.956 4.961 -21.229 1.00 87.69 155 ALA A CA 1
ATOM 1144 C C . ALA A 1 155 ? 2.108 4.955 -22.250 1.00 87.69 155 ALA A C 1
ATOM 1146 O O . ALA A 1 155 ? 2.783 3.940 -22.415 1.00 87.69 155 ALA A O 1
ATOM 1147 N N . ALA A 1 156 ? 2.365 6.090 -22.911 1.00 92.00 156 ALA A N 1
ATOM 1148 C CA . ALA A 1 156 ? 3.435 6.199 -23.902 1.00 92.00 156 ALA A CA 1
ATOM 1149 C C . ALA A 1 156 ? 4.818 6.131 -23.239 1.00 92.00 156 ALA A C 1
ATOM 1151 O O . ALA A 1 156 ? 5.666 5.349 -23.655 1.00 92.00 156 ALA A O 1
ATOM 1152 N N . ALA A 1 157 ? 5.025 6.880 -22.153 1.00 93.81 157 ALA A N 1
ATOM 1153 C CA . ALA A 1 157 ? 6.274 6.875 -21.402 1.00 93.81 157 ALA A CA 1
ATOM 1154 C C . ALA A 1 157 ? 6.592 5.491 -20.824 1.00 93.81 157 ALA A C 1
ATOM 1156 O O . ALA A 1 157 ? 7.743 5.055 -20.882 1.00 93.81 157 ALA A O 1
ATOM 1157 N N . TRP A 1 158 ? 5.576 4.786 -20.318 1.00 90.69 158 TRP A N 1
ATOM 1158 C CA . TRP A 1 158 ? 5.703 3.409 -19.848 1.00 90.69 158 TRP A CA 1
ATOM 1159 C C . TRP A 1 158 ? 6.115 2.451 -20.969 1.00 90.69 158 TRP A C 1
ATOM 1161 O O . TRP A 1 158 ? 7.078 1.688 -20.821 1.00 90.69 158 TRP A O 1
ATOM 1171 N N . ALA A 1 159 ? 5.422 2.519 -22.110 1.00 91.25 159 ALA A N 1
ATOM 1172 C CA . ALA A 1 159 ? 5.701 1.687 -23.271 1.00 91.25 159 ALA A CA 1
ATOM 1173 C C . ALA A 1 159 ? 7.122 1.917 -23.807 1.00 91.25 159 ALA A C 1
ATOM 1175 O O . ALA A 1 159 ? 7.840 0.935 -24.039 1.00 91.25 159 ALA A O 1
ATOM 1176 N N . ASP A 1 160 ? 7.524 3.182 -23.938 1.00 94.44 160 ASP A N 1
ATOM 1177 C CA . ASP A 1 160 ? 8.843 3.605 -24.403 1.00 94.44 160 ASP A CA 1
ATOM 1178 C C . ASP A 1 160 ? 9.943 3.190 -23.429 1.00 94.44 160 ASP A C 1
ATOM 1180 O O . ASP A 1 160 ? 10.979 2.680 -23.854 1.00 94.44 160 ASP A O 1
ATOM 1184 N N . TRP A 1 161 ? 9.738 3.385 -22.121 1.00 95.38 161 TRP A N 1
ATOM 1185 C CA . TRP A 1 161 ? 10.725 3.020 -21.102 1.00 95.38 161 TRP A CA 1
ATOM 1186 C C . TRP A 1 161 ? 10.986 1.521 -21.113 1.00 95.38 161 TRP A C 1
ATOM 1188 O O . TRP A 1 161 ? 12.131 1.080 -21.229 1.00 95.38 161 TRP A O 1
ATOM 1198 N N . CYS A 1 162 ? 9.915 0.732 -21.100 1.00 92.69 162 CYS A N 1
ATOM 1199 C CA . CYS A 1 162 ? 10.022 -0.709 -21.206 1.00 92.69 162 CYS A CA 1
ATOM 1200 C C . CYS A 1 162 ? 10.655 -1.145 -22.540 1.00 92.69 162 CYS A C 1
ATOM 1202 O O . CYS A 1 162 ? 11.246 -2.213 -22.576 1.00 92.69 162 CYS A O 1
ATOM 1204 N N . ALA A 1 163 ? 10.542 -0.388 -23.637 1.00 92.12 163 ALA A N 1
ATOM 1205 C CA . ALA A 1 163 ? 11.178 -0.741 -24.911 1.00 92.12 163 ALA A CA 1
ATOM 1206 C C . ALA A 1 163 ? 12.683 -0.413 -24.939 1.00 92.12 163 ALA A C 1
ATOM 1208 O O . ALA A 1 163 ? 13.464 -1.205 -25.463 1.00 92.12 163 ALA A O 1
ATOM 1209 N N . ARG A 1 164 ? 13.092 0.731 -24.369 1.00 94.19 164 ARG A N 1
ATOM 1210 C CA . ARG A 1 164 ? 14.485 1.217 -24.407 1.00 94.19 164 ARG A CA 1
ATOM 1211 C C . ARG A 1 164 ? 15.371 0.676 -23.284 1.00 94.19 164 ARG A C 1
ATOM 1213 O O . ARG A 1 164 ? 16.567 0.503 -23.490 1.00 94.19 164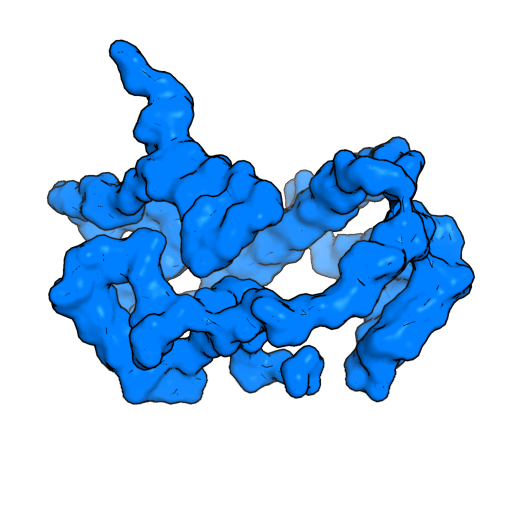 ARG A O 1
ATOM 1220 N N . SER A 1 165 ? 14.811 0.462 -22.092 1.00 93.56 165 SER A N 1
ATOM 1221 C CA . SER A 1 165 ? 15.594 0.108 -20.907 1.00 93.56 165 SER A CA 1
ATOM 1222 C C . SER A 1 165 ? 16.009 -1.362 -20.950 1.00 93.56 165 SER A C 1
ATOM 1224 O O . SER A 1 165 ? 15.203 -2.256 -21.219 1.00 93.56 165 SER A O 1
ATOM 1226 N N . THR A 1 166 ? 17.284 -1.626 -20.683 1.00 90.69 166 THR A N 1
ATOM 1227 C CA . THR A 1 166 ? 17.865 -2.976 -20.688 1.00 90.69 166 THR A CA 1
ATOM 1228 C C . THR A 1 166 ? 17.858 -3.634 -19.311 1.00 90.69 166 THR A C 1
ATOM 1230 O O . THR A 1 166 ? 18.201 -4.808 -19.212 1.00 90.69 166 THR A O 1
ATOM 1233 N N . GLY A 1 167 ? 17.449 -2.911 -18.262 1.00 92.50 167 GLY A N 1
ATOM 1234 C CA . GLY A 1 167 ? 17.416 -3.428 -16.897 1.00 92.50 167 GLY A CA 1
ATOM 1235 C C . GLY A 1 167 ? 16.404 -4.559 -16.702 1.00 92.50 167 GLY A C 1
ATOM 1236 O O . GLY A 1 167 ? 15.397 -4.658 -17.413 1.00 92.50 167 GLY A O 1
ATOM 1237 N N . TRP A 1 168 ? 16.651 -5.384 -15.686 1.00 94.00 168 TRP A N 1
ATOM 1238 C CA . TRP A 1 168 ? 15.832 -6.552 -15.352 1.00 94.00 168 TRP A CA 1
ATOM 1239 C C . TRP A 1 168 ? 14.353 -6.200 -15.137 1.00 94.00 168 TRP A C 1
ATOM 1241 O O . TRP A 1 168 ? 13.468 -6.936 -15.576 1.00 94.00 168 TRP A O 1
ATOM 1251 N N . LEU A 1 169 ? 14.062 -5.046 -14.517 1.00 94.31 169 LEU A N 1
ATOM 1252 C CA . LEU A 1 169 ? 12.691 -4.606 -14.258 1.00 94.31 169 LEU A CA 1
ATOM 1253 C C . LEU A 1 169 ? 11.967 -4.264 -15.563 1.00 94.31 169 LEU A C 1
ATOM 1255 O O . LEU A 1 169 ? 10.831 -4.683 -15.760 1.00 94.31 169 LEU A O 1
ATOM 1259 N N . ALA A 1 170 ? 12.634 -3.572 -16.488 1.00 93.62 170 ALA A N 1
ATOM 1260 C CA . ALA A 1 170 ? 12.081 -3.299 -17.813 1.00 93.62 170 ALA A CA 1
ATOM 1261 C C . ALA A 1 170 ? 11.860 -4.598 -18.603 1.00 93.62 170 ALA A C 1
ATOM 1263 O O . ALA A 1 170 ? 10.822 -4.761 -19.243 1.00 93.62 170 ALA A O 1
ATOM 1264 N N . GLY A 1 171 ? 12.791 -5.555 -18.509 1.00 92.19 171 GLY A N 1
ATOM 1265 C CA . GLY A 1 171 ? 12.619 -6.904 -19.058 1.00 92.19 171 GLY A CA 1
ATOM 1266 C C . GLY A 1 171 ? 11.397 -7.622 -18.498 1.00 92.19 171 GLY A C 1
ATOM 1267 O O . GLY A 1 171 ? 10.616 -8.196 -19.256 1.00 92.19 171 GLY A O 1
ATOM 1268 N N . LEU A 1 172 ? 11.191 -7.523 -17.186 1.00 92.50 172 LEU A N 1
ATOM 1269 C CA . LEU A 1 172 ? 10.063 -8.133 -16.497 1.00 92.50 172 LEU A CA 1
ATOM 1270 C C . LEU A 1 172 ? 8.741 -7.489 -16.934 1.00 92.50 172 LEU A C 1
ATOM 1272 O O . LEU A 1 172 ? 7.795 -8.191 -17.286 1.00 92.50 172 LEU A O 1
ATOM 1276 N N . MET A 1 173 ? 8.683 -6.157 -16.981 1.00 91.25 173 MET A N 1
ATOM 1277 C CA . MET A 1 173 ? 7.499 -5.424 -17.433 1.00 91.25 173 MET A CA 1
ATOM 1278 C C . MET A 1 173 ? 7.192 -5.677 -18.915 1.00 91.25 173 MET A C 1
ATOM 1280 O O . MET A 1 173 ? 6.024 -5.763 -19.282 1.00 91.25 173 MET A O 1
ATOM 1284 N N . ARG A 1 174 ? 8.204 -5.868 -19.778 1.00 90.94 174 ARG A N 1
ATOM 1285 C CA . ARG A 1 174 ? 7.990 -6.322 -21.166 1.00 90.94 174 ARG A CA 1
ATOM 1286 C C . ARG A 1 174 ? 7.331 -7.698 -21.217 1.00 90.94 174 ARG A C 1
ATOM 1288 O O . ARG A 1 174 ? 6.382 -7.867 -21.978 1.00 90.94 174 ARG A O 1
ATOM 1295 N N . ALA A 1 175 ? 7.808 -8.652 -20.416 1.00 90.06 175 ALA A N 1
ATOM 1296 C CA . ALA A 1 175 ? 7.246 -10.002 -20.365 1.00 90.06 175 ALA A CA 1
ATOM 1297 C C . ALA A 1 175 ? 5.788 -10.004 -19.876 1.00 90.06 175 ALA A C 1
ATOM 1299 O O . ALA A 1 175 ? 4.962 -10.746 -20.399 1.00 90.06 175 ALA A O 1
ATOM 1300 N N . LEU A 1 176 ? 5.457 -9.124 -18.926 1.00 88.81 176 LEU A N 1
ATOM 1301 C CA . LEU A 1 176 ? 4.106 -8.986 -18.376 1.00 88.81 176 LEU A CA 1
ATOM 1302 C C . LEU A 1 176 ? 3.208 -8.016 -19.147 1.00 88.81 176 LEU A C 1
ATOM 1304 O O . LEU A 1 176 ? 2.046 -7.864 -18.781 1.00 88.81 176 LEU A O 1
ATOM 1308 N N . ARG A 1 177 ? 3.702 -7.354 -20.201 1.00 87.19 177 ARG A N 1
ATOM 1309 C CA . ARG A 1 177 ? 2.991 -6.238 -20.844 1.00 87.19 177 ARG A CA 1
ATOM 1310 C C . ARG A 1 177 ? 1.594 -6.623 -21.321 1.00 87.19 177 ARG A C 1
ATOM 1312 O O . ARG A 1 177 ? 0.659 -5.853 -21.137 1.00 87.19 177 ARG A O 1
ATOM 1319 N N . HIS A 1 178 ? 1.448 -7.822 -21.892 1.00 84.75 178 HIS A N 1
ATOM 1320 C CA . HIS A 1 178 ? 0.147 -8.301 -22.358 1.00 84.75 178 HIS A CA 1
ATOM 1321 C C . HIS A 1 178 ? -0.901 -8.313 -21.245 1.00 84.75 178 HIS A C 1
ATOM 1323 O O . HIS A 1 178 ? -2.049 -7.996 -21.522 1.00 84.75 178 HIS A O 1
ATOM 1329 N N . ASP A 1 179 ? -0.513 -8.658 -20.015 1.00 83.81 179 ASP A N 1
ATOM 1330 C CA . ASP A 1 179 ? -1.411 -8.688 -18.863 1.00 83.81 179 ASP A CA 1
ATOM 1331 C C . ASP A 1 179 ? -1.510 -7.325 -18.169 1.00 83.81 179 ASP A C 1
ATOM 1333 O O . ASP A 1 179 ? -2.606 -6.920 -17.782 1.00 83.81 179 ASP A O 1
ATOM 1337 N N . ALA A 1 180 ? -0.391 -6.606 -18.043 1.00 81.06 180 ALA A N 1
ATOM 1338 C CA . ALA A 1 180 ? -0.311 -5.311 -17.371 1.00 81.06 180 ALA A CA 1
ATOM 1339 C C . ALA A 1 180 ? -1.108 -4.213 -18.093 1.00 81.06 180 ALA A C 1
ATOM 1341 O O . ALA A 1 180 ? -1.745 -3.393 -17.436 1.00 81.06 180 ALA A O 1
ATOM 1342 N N . ASP A 1 181 ? -1.129 -4.231 -19.428 1.00 82.44 181 ASP A N 1
ATOM 1343 C CA . ASP A 1 181 ? -1.822 -3.220 -20.235 1.00 82.44 181 ASP A CA 1
ATOM 1344 C C . ASP A 1 181 ? -3.320 -3.535 -20.422 1.00 82.44 181 ASP A C 1
ATOM 1346 O O . ASP A 1 181 ? -4.043 -2.780 -21.080 1.00 82.44 181 ASP A O 1
ATOM 1350 N N . ARG A 1 182 ? -3.832 -4.647 -19.866 1.00 82.25 182 ARG A N 1
ATOM 1351 C CA . ARG A 1 182 ? -5.255 -4.996 -19.996 1.00 82.25 182 ARG A CA 1
ATOM 1352 C C . ARG A 1 182 ? -6.113 -3.963 -19.267 1.00 82.25 182 ARG A C 1
ATOM 1354 O O . ARG A 1 182 ? -5.964 -3.802 -18.055 1.00 82.25 182 ARG A O 1
ATOM 1361 N N . PRO A 1 183 ? -7.091 -3.334 -19.947 1.00 74.50 183 PRO A N 1
ATOM 1362 C CA . PRO A 1 183 ? -7.986 -2.392 -19.296 1.00 74.50 183 PRO A CA 1
ATOM 1363 C C . PRO A 1 183 ? -8.735 -3.052 -18.135 1.00 74.50 183 PRO A C 1
ATOM 1365 O O . PRO A 1 183 ? -9.514 -3.990 -18.322 1.00 74.50 183 PRO A O 1
ATOM 1368 N N . LEU A 1 184 ? -8.554 -2.512 -16.931 1.00 70.38 184 LEU A N 1
ATOM 1369 C CA . LEU A 1 184 ? -9.280 -2.937 -15.732 1.00 70.38 184 LEU A CA 1
ATOM 1370 C C . LEU A 1 184 ? -10.712 -2.373 -15.672 1.00 70.38 184 LEU A C 1
ATOM 1372 O O . LEU A 1 184 ? -11.387 -2.541 -14.661 1.00 70.38 184 LEU A O 1
ATOM 1376 N N . ALA A 1 185 ? -11.205 -1.732 -16.738 1.00 60.22 185 ALA A N 1
ATOM 1377 C CA . ALA A 1 185 ? -12.463 -0.976 -16.767 1.00 60.22 185 ALA A CA 1
ATOM 1378 C C . ALA A 1 185 ? -13.708 -1.778 -16.329 1.00 60.22 185 ALA A C 1
ATOM 1380 O O . ALA A 1 185 ? -14.657 -1.206 -15.804 1.00 60.22 185 ALA A O 1
ATOM 1381 N N . ALA A 1 186 ? -13.703 -3.109 -16.462 1.00 55.72 186 ALA A N 1
ATOM 1382 C CA . ALA A 1 186 ? -14.789 -3.962 -15.967 1.00 55.72 186 ALA A CA 1
ATOM 1383 C C . ALA A 1 186 ? -14.725 -4.245 -14.445 1.00 55.72 186 ALA A C 1
ATOM 1385 O O . ALA A 1 186 ? -15.613 -4.903 -13.895 1.00 55.72 186 ALA A O 1
ATOM 1386 N N . PHE A 1 187 ? -13.675 -3.795 -13.751 1.00 59.66 187 PHE A N 1
ATOM 1387 C CA . PHE A 1 187 ? -13.292 -4.240 -12.407 1.00 59.66 187 PHE A CA 1
ATOM 1388 C C . PHE A 1 187 ? -13.082 -3.114 -11.385 1.00 59.66 187 PHE A C 1
ATOM 1390 O O . PHE A 1 187 ? -12.943 -3.423 -10.201 1.00 59.66 187 PHE A O 1
ATOM 1397 N N . ALA A 1 188 ? -13.089 -1.846 -11.800 1.00 67.00 188 ALA A N 1
ATOM 1398 C CA . ALA A 1 188 ? -12.773 -0.725 -10.920 1.00 67.00 188 ALA A CA 1
ATOM 1399 C C . ALA A 1 188 ? -13.963 -0.354 -10.017 1.00 67.00 188 ALA A C 1
ATOM 1401 O O . ALA A 1 188 ? -14.958 0.212 -10.467 1.00 67.00 188 ALA A O 1
ATOM 1402 N N . ALA A 1 189 ? -13.862 -0.684 -8.729 1.00 80.81 189 ALA A N 1
ATOM 1403 C CA . ALA A 1 189 ? -14.649 -0.005 -7.706 1.00 80.81 189 ALA A CA 1
ATOM 1404 C C . ALA A 1 189 ? -14.199 1.463 -7.623 1.00 80.81 189 ALA A C 1
ATOM 1406 O O . ALA A 1 189 ? -13.033 1.761 -7.877 1.00 80.81 189 ALA A O 1
ATOM 1407 N N . ALA A 1 190 ? -15.104 2.375 -7.264 1.00 86.69 190 ALA A N 1
ATOM 1408 C CA . ALA A 1 190 ? -14.732 3.774 -7.075 1.00 86.69 190 ALA A CA 1
ATOM 1409 C C . ALA A 1 190 ? -13.704 3.907 -5.930 1.00 86.69 190 ALA A C 1
ATOM 1411 O O . ALA A 1 190 ? -13.828 3.187 -4.932 1.00 86.69 190 ALA A O 1
ATOM 1412 N N . PRO A 1 191 ? -12.720 4.818 -6.025 1.00 89.06 191 PRO A N 1
ATOM 1413 C CA . PRO A 1 191 ? -11.789 5.073 -4.933 1.00 89.06 191 PRO A CA 1
ATOM 1414 C C . PRO A 1 191 ? -12.490 5.501 -3.644 1.00 89.06 191 PRO A C 1
ATOM 1416 O O . PRO A 1 191 ? -13.361 6.375 -3.651 1.00 89.06 191 PRO A O 1
ATOM 1419 N N . LEU A 1 192 ? -12.079 4.933 -2.508 1.00 90.62 192 LEU A N 1
ATOM 1420 C CA . LEU A 1 192 ? -12.558 5.340 -1.190 1.00 90.62 192 LEU A CA 1
ATOM 1421 C C . LEU A 1 192 ? -12.010 6.727 -0.832 1.00 90.62 192 LEU A C 1
ATOM 1423 O O . LEU A 1 192 ? -10.929 6.871 -0.261 1.00 90.62 192 LEU A O 1
ATOM 1427 N N . ARG A 1 193 ? -12.804 7.761 -1.103 1.00 90.50 193 ARG A N 1
ATOM 1428 C CA . ARG A 1 193 ? -12.469 9.165 -0.820 1.00 90.50 193 ARG A CA 1
ATOM 1429 C C . ARG A 1 193 ? -13.247 9.740 0.362 1.00 90.50 193 ARG A C 1
ATOM 1431 O O . ARG A 1 193 ? -13.578 10.917 0.382 1.00 90.50 193 ARG A O 1
ATOM 1438 N N . ALA A 1 194 ? -13.501 8.928 1.392 1.00 90.81 194 ALA A N 1
ATOM 1439 C CA . ALA A 1 194 ? -14.198 9.383 2.603 1.00 90.81 194 ALA A CA 1
ATOM 1440 C C . ALA A 1 194 ? -13.494 10.564 3.302 1.00 90.81 194 ALA A C 1
ATOM 1442 O O . ALA A 1 194 ? -14.133 11.307 4.028 1.00 90.81 194 ALA A O 1
ATOM 1443 N N . HIS A 1 195 ? -12.192 10.742 3.072 1.00 90.44 195 HIS A N 1
ATOM 1444 C CA . HIS A 1 195 ? -11.374 11.823 3.620 1.00 90.44 195 HIS A CA 1
ATOM 1445 C C . HIS A 1 195 ? -11.295 13.067 2.715 1.00 90.44 195 HIS A C 1
ATOM 1447 O O . HIS A 1 195 ? -10.549 13.986 3.037 1.00 90.44 195 HIS A O 1
ATOM 1453 N N . ALA A 1 196 ? -12.034 13.104 1.597 1.00 91.75 196 ALA A N 1
ATOM 1454 C CA . ALA A 1 196 ? -12.107 14.273 0.716 1.00 91.75 196 ALA A CA 1
ATOM 1455 C C . ALA A 1 196 ? -12.788 15.473 1.380 1.00 91.75 196 ALA A C 1
ATOM 1457 O O . ALA A 1 196 ? -12.445 16.615 1.091 1.00 91.75 196 ALA A O 1
ATOM 1458 N N . ASP A 1 197 ? -13.747 15.210 2.266 1.00 92.81 197 ASP A N 1
ATOM 1459 C 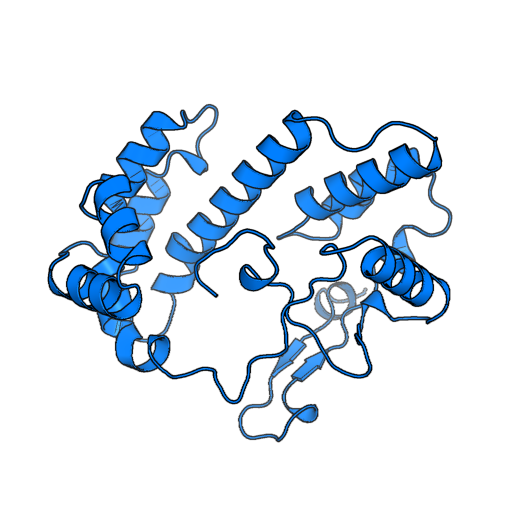CA . ASP A 1 197 ? -14.467 16.232 3.007 1.00 92.81 197 ASP A CA 1
ATOM 1460 C C . ASP A 1 197 ? -14.902 15.720 4.391 1.00 92.81 197 ASP A C 1
ATOM 1462 O O . ASP A 1 197 ? -14.857 14.526 4.709 1.00 92.81 197 ASP A O 1
ATOM 1466 N N . GLU A 1 198 ? -15.324 16.649 5.246 1.00 94.50 198 GLU A N 1
ATOM 1467 C CA . GLU A 1 198 ? -15.751 16.345 6.611 1.00 94.50 198 GLU A CA 1
ATOM 1468 C C . GLU A 1 198 ? -17.026 15.485 6.657 1.00 94.50 198 GLU A C 1
ATOM 1470 O O . GLU A 1 198 ? -17.199 14.656 7.557 1.00 94.50 198 GLU A O 1
ATOM 1475 N N . ARG A 1 199 ? -17.926 15.649 5.680 1.00 94.44 199 ARG A N 1
ATOM 1476 C CA . ARG A 1 199 ? -19.185 14.898 5.609 1.00 94.44 199 ARG A CA 1
ATOM 1477 C C . ARG A 1 199 ? -18.905 13.412 5.389 1.00 94.44 199 ARG A C 1
ATOM 1479 O O . ARG A 1 199 ? -19.498 12.581 6.077 1.00 94.44 199 ARG A O 1
ATOM 1486 N N . GLY A 1 200 ? -17.988 13.087 4.482 1.00 92.69 200 GLY A N 1
ATOM 1487 C CA . GLY A 1 200 ? -17.526 11.734 4.198 1.00 92.69 200 GLY A CA 1
ATOM 1488 C C . GLY A 1 200 ? -16.895 11.076 5.422 1.00 92.69 200 GLY A C 1
ATOM 1489 O O . GLY A 1 200 ? -17.242 9.941 5.755 1.00 92.69 200 GLY A O 1
ATOM 1490 N N . LEU A 1 201 ? -16.053 11.806 6.160 1.00 92.31 201 LEU A N 1
ATOM 1491 C CA . LEU A 1 201 ? -15.443 11.304 7.393 1.00 92.31 201 LEU A CA 1
ATOM 1492 C C . LEU A 1 201 ? -16.497 11.005 8.463 1.00 92.31 201 LEU A C 1
ATOM 1494 O O . LEU A 1 201 ? -16.453 9.949 9.099 1.00 92.31 201 LEU A O 1
ATOM 1498 N N . ARG A 1 202 ? -17.476 11.900 8.644 1.00 93.62 202 ARG A N 1
ATOM 1499 C CA . ARG A 1 202 ? -18.582 11.702 9.594 1.00 93.62 202 ARG A CA 1
ATOM 1500 C C . ARG A 1 202 ? -19.457 10.510 9.208 1.00 93.62 202 ARG A C 1
ATOM 1502 O O . ARG A 1 202 ? -19.798 9.717 10.083 1.00 93.62 202 ARG A O 1
ATOM 1509 N N . ALA A 1 203 ? -19.772 10.349 7.923 1.00 93.00 203 ALA A N 1
ATOM 1510 C CA . ALA A 1 203 ? -20.540 9.209 7.424 1.00 93.00 203 ALA A CA 1
ATOM 1511 C C . ALA A 1 203 ? -19.802 7.880 7.655 1.00 93.00 203 ALA A C 1
ATOM 1513 O O . ALA A 1 203 ? -20.388 6.930 8.175 1.00 93.00 203 ALA A O 1
ATOM 1514 N N . LEU A 1 204 ? -18.497 7.829 7.360 1.00 92.44 204 LEU A N 1
ATOM 1515 C CA . LEU A 1 204 ? -17.665 6.657 7.635 1.00 92.44 204 LEU A CA 1
ATOM 1516 C C . LEU A 1 204 ? -17.620 6.334 9.138 1.00 92.44 204 LEU A C 1
ATOM 1518 O O . LEU A 1 204 ? -17.756 5.174 9.525 1.00 92.44 204 LEU A O 1
ATOM 1522 N N . ALA A 1 205 ? -17.464 7.348 9.992 1.00 91.94 205 ALA A N 1
ATOM 1523 C CA . ALA A 1 205 ? -17.445 7.174 11.443 1.00 91.94 205 ALA A CA 1
ATOM 1524 C C . ALA A 1 205 ? -18.787 6.659 11.996 1.00 91.94 205 ALA A C 1
ATOM 1526 O O . ALA A 1 205 ? -18.791 5.827 12.906 1.00 91.94 205 ALA A O 1
ATOM 1527 N N . ALA A 1 206 ? -19.914 7.128 11.449 1.00 93.50 206 ALA A N 1
ATOM 1528 C CA . ALA A 1 206 ? -21.242 6.626 11.789 1.00 93.50 206 ALA A CA 1
ATOM 1529 C C . ALA A 1 206 ? -21.396 5.156 11.372 1.00 93.50 206 ALA A C 1
ATOM 1531 O O . ALA A 1 206 ? -21.735 4.320 12.206 1.00 93.50 206 ALA A O 1
ATOM 1532 N N . ALA A 1 207 ? -21.026 4.805 10.134 1.00 93.12 207 ALA A N 1
ATOM 1533 C CA . ALA A 1 207 ? -21.083 3.427 9.647 1.00 93.12 207 ALA A CA 1
ATOM 1534 C C . ALA A 1 207 ? -20.239 2.467 10.507 1.00 93.12 207 ALA A C 1
ATOM 1536 O O . ALA A 1 207 ? -20.726 1.415 10.916 1.00 93.12 207 ALA A O 1
ATOM 1537 N N . LEU A 1 208 ? -19.011 2.861 10.868 1.00 90.69 208 LEU A N 1
ATOM 1538 C CA . LEU A 1 208 ? -18.140 2.084 11.761 1.00 90.69 208 LEU A CA 1
ATOM 1539 C C . LEU A 1 208 ? -18.757 1.831 13.146 1.00 90.69 208 LEU A C 1
ATOM 1541 O O . LEU A 1 208 ? -18.465 0.809 13.767 1.00 90.69 208 LEU A O 1
ATOM 1545 N N . ARG A 1 209 ? -19.582 2.758 13.642 1.00 90.75 209 ARG A N 1
ATOM 1546 C CA . ARG A 1 209 ? -20.213 2.682 14.967 1.00 90.75 209 ARG A CA 1
ATOM 1547 C C . ARG A 1 209 ? -21.520 1.898 14.950 1.00 90.75 209 ARG A C 1
ATOM 1549 O O . ARG A 1 209 ? -21.799 1.153 15.884 1.00 90.75 209 ARG A O 1
ATOM 1556 N N . GLU A 1 210 ? -22.323 2.105 13.917 1.00 93.69 210 GLU A N 1
ATOM 1557 C CA . GLU A 1 210 ? -23.723 1.681 13.873 1.00 93.69 210 GLU A CA 1
ATOM 1558 C C . GLU A 1 210 ? -23.924 0.361 13.126 1.00 93.69 210 GLU A C 1
ATOM 1560 O O . GLU A 1 210 ? -24.945 -0.292 13.324 1.00 93.69 210 GLU A O 1
ATOM 1565 N N . GLN A 1 211 ? -22.965 -0.059 12.293 1.00 91.88 211 GLN A N 1
ATOM 1566 C CA . GLN A 1 211 ? -23.091 -1.249 11.451 1.00 91.88 211 GLN A CA 1
ATOM 1567 C C . GLN A 1 211 ? -22.125 -2.356 11.911 1.00 91.88 211 GLN A C 1
ATOM 1569 O O . GLN A 1 211 ? -20.935 -2.346 11.572 1.00 91.88 211 GLN A O 1
ATOM 1574 N N . PRO A 1 212 ? -22.608 -3.362 12.668 1.00 87.00 212 PRO A N 1
ATOM 1575 C CA . PRO A 1 212 ? -21.783 -4.482 13.098 1.00 87.00 212 PRO A CA 1
ATOM 1576 C C . PRO A 1 212 ? -21.121 -5.200 11.915 1.00 87.00 212 PRO A C 1
ATOM 1578 O O . PRO A 1 212 ? -21.782 -5.677 10.996 1.00 87.00 212 PRO A O 1
ATOM 1581 N N . GLY A 1 213 ? -19.794 -5.329 11.961 1.00 85.81 213 GLY A N 1
ATOM 1582 C CA . GLY A 1 213 ? -19.023 -6.019 10.926 1.00 85.81 213 GLY A CA 1
ATOM 1583 C C . GLY A 1 213 ? -18.733 -5.198 9.669 1.00 85.81 213 GLY A C 1
ATOM 1584 O O . GLY A 1 213 ? -18.194 -5.773 8.720 1.00 85.81 213 GLY A O 1
ATOM 1585 N N . TYR A 1 214 ? -19.021 -3.890 9.669 1.00 89.62 214 TYR A N 1
ATOM 1586 C CA . TYR A 1 214 ? -18.686 -2.971 8.575 1.00 89.62 214 TYR A CA 1
ATOM 1587 C C . TYR A 1 214 ? -17.224 -3.094 8.127 1.00 89.62 214 TYR A C 1
ATOM 1589 O O . TYR A 1 214 ? -16.943 -3.234 6.944 1.00 89.62 214 TYR A O 1
ATOM 1597 N N . THR A 1 215 ? -16.287 -3.166 9.072 1.00 86.12 215 THR A N 1
ATOM 1598 C CA . THR A 1 215 ? -14.840 -3.359 8.840 1.00 86.12 215 THR A CA 1
ATOM 1599 C C . THR A 1 215 ? -14.496 -4.587 7.991 1.00 86.12 215 THR A C 1
ATOM 1601 O O . THR A 1 215 ? -13.467 -4.594 7.321 1.00 86.12 215 THR A O 1
ATOM 1604 N N . ARG A 1 216 ? -15.339 -5.629 7.985 1.00 85.19 216 ARG A N 1
ATOM 1605 C CA . ARG A 1 216 ? -15.126 -6.840 7.172 1.00 85.19 216 ARG A CA 1
ATOM 1606 C C . ARG A 1 216 ? -15.715 -6.744 5.771 1.00 85.19 216 ARG A C 1
ATOM 1608 O O . ARG A 1 216 ? -15.263 -7.464 4.882 1.00 85.19 216 ARG A O 1
ATOM 1615 N N . ARG A 1 217 ? -16.765 -5.943 5.592 1.00 84.81 217 ARG A N 1
ATOM 1616 C CA . ARG A 1 217 ? -17.494 -5.778 4.327 1.00 84.81 217 ARG A CA 1
ATOM 1617 C C . ARG A 1 217 ? -17.942 -4.320 4.177 1.00 84.81 217 ARG A C 1
ATOM 1619 O O . ARG A 1 217 ? -19.146 -4.066 4.212 1.00 84.81 217 ARG A O 1
ATOM 1626 N N . PRO A 1 218 ? -16.997 -3.372 4.054 1.00 88.00 218 PRO A N 1
ATOM 1627 C CA . PRO A 1 218 ? -17.348 -1.964 3.995 1.00 88.00 218 PRO A CA 1
ATOM 1628 C C . PRO A 1 218 ? -18.091 -1.683 2.692 1.00 88.00 218 PRO A C 1
ATOM 1630 O O . PRO A 1 218 ? -17.667 -2.110 1.613 1.00 88.00 218 PRO A O 1
ATOM 1633 N N . GLN A 1 219 ? -19.206 -0.971 2.810 1.00 87.94 219 GLN A N 1
ATOM 1634 C CA . GLN A 1 219 ? -19.964 -0.456 1.679 1.00 87.94 219 GLN A CA 1
ATOM 1635 C C . GLN A 1 219 ? -20.110 1.055 1.830 1.00 87.94 219 GLN A C 1
ATOM 1637 O O . GLN A 1 219 ? -20.514 1.539 2.884 1.00 87.94 219 GLN A O 1
ATOM 1642 N N . ILE A 1 220 ? -19.791 1.783 0.767 1.00 86.06 220 ILE A N 1
ATOM 1643 C CA . ILE A 1 220 ? -19.999 3.222 0.635 1.00 86.06 220 ILE A CA 1
ATOM 1644 C C . ILE A 1 220 ? -21.145 3.402 -0.348 1.00 86.06 220 ILE A C 1
ATOM 1646 O O . ILE A 1 220 ? -21.069 2.898 -1.467 1.00 86.06 220 ILE A O 1
ATOM 1650 N N . ASP A 1 221 ? -22.229 4.037 0.094 1.00 83.25 221 ASP A N 1
ATOM 1651 C CA . ASP A 1 221 ? -23.439 4.240 -0.714 1.00 83.25 221 ASP A CA 1
ATOM 1652 C C . ASP A 1 221 ? -23.955 2.941 -1.376 1.00 83.25 221 ASP A C 1
ATOM 1654 O O . ASP A 1 221 ? -24.397 2.916 -2.521 1.00 83.25 221 ASP A O 1
ATOM 1658 N N . GLY A 1 222 ? -23.865 1.822 -0.643 1.00 85.00 222 GLY A N 1
ATOM 1659 C CA . GLY A 1 222 ? -24.298 0.495 -1.098 1.00 85.00 222 GLY A CA 1
ATOM 1660 C C . GLY A 1 222 ? -23.315 -0.242 -2.018 1.00 85.00 222 GLY A C 1
ATOM 1661 O O . GLY A 1 222 ? -23.584 -1.382 -2.399 1.00 85.00 222 GLY A O 1
ATOM 1662 N N . ALA A 1 223 ? -22.164 0.352 -2.343 1.00 86.31 223 ALA A N 1
ATOM 1663 C CA . ALA A 1 223 ? -21.149 -0.228 -3.219 1.00 86.31 223 ALA A CA 1
ATOM 1664 C C . ALA A 1 223 ? -19.821 -0.485 -2.490 1.00 86.31 223 ALA A C 1
ATOM 1666 O O . ALA A 1 223 ? -19.500 0.140 -1.483 1.00 86.31 223 ALA A O 1
ATOM 1667 N N . CYS A 1 224 ? -19.015 -1.413 -3.007 1.00 86.31 224 CYS A N 1
ATOM 1668 C CA . CYS A 1 224 ? -17.618 -1.512 -2.587 1.00 86.31 224 CYS A CA 1
ATOM 1669 C C . CYS A 1 224 ? -16.822 -0.325 -3.143 1.00 86.31 224 CYS A C 1
ATOM 1671 O O . CYS A 1 224 ? -17.097 0.145 -4.246 1.00 86.31 224 CYS A O 1
ATOM 1673 N N . ALA A 1 225 ? -15.800 0.088 -2.401 1.00 88.44 225 ALA A N 1
ATOM 1674 C CA . ALA A 1 225 ? -14.817 1.071 -2.833 1.00 88.44 225 ALA A CA 1
ATOM 1675 C C . ALA A 1 225 ? -13.420 0.436 -2.828 1.00 88.44 225 ALA A C 1
ATOM 1677 O O . ALA A 1 225 ? -13.150 -0.455 -2.017 1.00 88.44 225 ALA A O 1
ATOM 1678 N N . GLU A 1 226 ? -12.541 0.867 -3.729 1.00 87.06 226 GLU A N 1
ATOM 1679 C CA . GLU A 1 226 ? -11.137 0.455 -3.696 1.00 87.06 226 GLU A CA 1
ATOM 1680 C C . GLU A 1 226 ? -10.345 1.321 -2.706 1.00 87.06 226 GLU A C 1
ATOM 1682 O O . GLU A 1 226 ? -10.666 2.487 -2.485 1.00 87.06 226 GLU A O 1
ATOM 1687 N N . THR A 1 227 ? -9.362 0.722 -2.032 1.00 86.62 227 THR A N 1
ATOM 1688 C CA . THR A 1 227 ? -8.569 1.369 -0.971 1.00 86.62 227 THR A CA 1
ATOM 1689 C C . THR A 1 227 ? -7.082 1.441 -1.328 1.00 86.62 227 THR A C 1
ATOM 1691 O O . THR A 1 227 ? -6.233 1.395 -0.437 1.00 86.62 227 THR A O 1
ATOM 1694 N N . GLY A 1 228 ? -6.766 1.418 -2.626 1.00 83.50 228 GLY A N 1
ATOM 1695 C CA . GLY A 1 228 ? -5.410 1.412 -3.158 1.00 83.50 228 GLY A CA 1
ATOM 1696 C C . GLY A 1 228 ? -4.813 2.812 -3.286 1.00 83.50 228 GLY A C 1
ATOM 1697 O O . GLY A 1 228 ? -5.221 3.762 -2.624 1.00 83.50 228 GLY A O 1
ATOM 1698 N N . SER A 1 229 ? -3.814 2.956 -4.156 1.00 80.25 229 SER A N 1
ATOM 1699 C CA . SER A 1 229 ? -3.135 4.237 -4.385 1.00 80.25 229 SER A CA 1
ATOM 1700 C C . SER A 1 229 ? -4.046 5.318 -4.975 1.00 80.25 229 SER A C 1
ATOM 1702 O O . SER A 1 229 ? -3.794 6.497 -4.737 1.00 80.25 229 SER A O 1
ATOM 1704 N N . TRP A 1 230 ? -5.120 4.947 -5.677 1.00 81.81 230 TRP A N 1
ATOM 1705 C CA . TRP A 1 230 ? -6.038 5.894 -6.324 1.00 81.81 230 TRP A CA 1
ATOM 1706 C C . TRP A 1 230 ? -6.981 6.621 -5.344 1.00 81.81 230 TRP A C 1
ATOM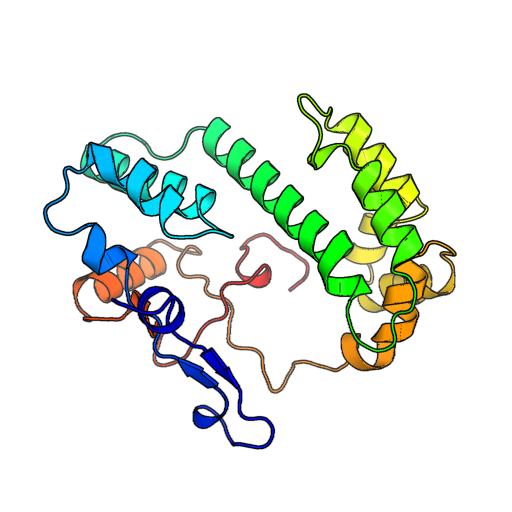 1708 O O . TRP A 1 230 ? -7.691 7.557 -5.727 1.00 81.81 230 TRP A O 1
ATOM 1718 N N . THR A 1 231 ? -6.951 6.273 -4.050 1.00 87.19 231 THR A N 1
ATOM 1719 C CA . THR A 1 231 ? -7.692 7.010 -3.015 1.00 87.19 231 THR A CA 1
ATOM 1720 C C . THR A 1 231 ? -7.065 8.349 -2.647 1.00 87.19 231 THR A C 1
ATOM 1722 O O . THR A 1 231 ? -7.683 9.119 -1.916 1.00 87.19 231 THR A O 1
ATOM 1725 N N . ARG A 1 232 ? -5.840 8.634 -3.102 1.00 86.88 232 ARG A N 1
ATOM 1726 C CA . ARG A 1 232 ? -5.146 9.903 -2.849 1.00 86.88 232 ARG A CA 1
ATOM 1727 C C . ARG A 1 232 ? -5.901 11.064 -3.510 1.00 86.88 232 ARG A C 1
ATOM 1729 O O . ARG A 1 232 ? -6.359 10.950 -4.641 1.00 86.88 232 ARG A O 1
ATOM 1736 N N . LEU A 1 233 ? -6.029 12.183 -2.796 1.00 83.44 233 LEU A N 1
ATOM 1737 C CA . LEU A 1 233 ? -6.813 13.346 -3.246 1.00 83.44 233 LEU A CA 1
ATOM 1738 C C . LEU A 1 233 ? -6.052 14.292 -4.185 1.00 83.44 233 LEU A C 1
ATOM 1740 O O . LEU A 1 233 ? -6.686 15.046 -4.911 1.00 83.44 233 LEU A O 1
ATOM 1744 N N . ASN A 1 234 ? -4.719 14.231 -4.176 1.00 73.88 234 ASN A N 1
ATOM 1745 C CA . ASN A 1 234 ? -3.837 15.123 -4.940 1.00 73.88 234 ASN A CA 1
ATOM 1746 C C . ASN A 1 234 ? -2.966 14.344 -5.938 1.00 73.88 234 ASN A C 1
ATOM 1748 O O . ASN A 1 234 ? -1.847 14.753 -6.231 1.00 73.88 234 ASN A O 1
ATOM 1752 N N . ASP A 1 235 ? -3.432 13.173 -6.371 1.00 65.25 235 ASP A N 1
ATOM 1753 C CA . ASP A 1 235 ? -2.779 12.420 -7.438 1.00 65.25 235 ASP A CA 1
ATOM 1754 C C . ASP A 1 235 ? -3.408 12.882 -8.758 1.00 65.25 235 ASP A C 1
ATOM 1756 O O . ASP A 1 235 ? -4.590 12.634 -8.999 1.00 65.25 235 ASP A O 1
ATOM 1760 N N . GLU A 1 236 ? -2.655 13.629 -9.568 1.00 50.31 236 GLU A N 1
ATOM 1761 C CA . GLU A 1 236 ? -3.120 14.145 -10.868 1.00 50.31 236 GLU A CA 1
ATOM 1762 C C . GLU A 1 236 ? -3.262 13.027 -11.920 1.00 50.31 236 GLU A C 1
ATOM 1764 O O . GLU A 1 236 ? -3.820 13.249 -12.991 1.00 50.31 236 GLU A O 1
ATOM 1769 N N . ALA A 1 237 ? -2.793 11.812 -11.612 1.00 44.56 237 ALA A N 1
ATOM 1770 C CA . ALA A 1 237 ? -2.792 10.651 -12.501 1.00 44.56 237 ALA A CA 1
ATOM 1771 C C . ALA A 1 237 ? -4.110 9.837 -12.505 1.00 44.56 237 ALA A C 1
ATOM 1773 O O . ALA A 1 237 ? -4.081 8.637 -12.793 1.00 44.56 237 ALA A O 1
ATOM 1774 N N . ALA A 1 238 ? -5.249 10.456 -12.168 1.00 39.81 238 ALA A N 1
ATOM 1775 C CA . ALA A 1 238 ? -6.575 9.822 -12.170 1.00 39.81 238 ALA A CA 1
ATOM 1776 C C . ALA A 1 238 ? -7.423 10.223 -13.385 1.00 39.81 238 ALA A C 1
ATOM 1778 O O . ALA A 1 238 ? -7.542 11.440 -13.648 1.00 39.81 238 ALA A O 1
#

pLDDT: mean 87.9, std 8.76, range [39.81, 96.75]

Secondary structure (DSSP, 8-state):
---HHHHH--EEE-TTSPTTTTEEE----HHHHHHTT--GGGHHHHHHHH-TTTHHHHHHHHHHHHHHHTTPPP--HHHHHHHHHHHHHHHHHIIIIIGGGSTT---HHHHHHHHHH-GGGSTT--HHHHHHHIIIIIISS-HHHHHHHHHH-HHHHHHHHHHH--SHHHHHHHHHHHHHTS--TTT-PEE--TTSSHHHHHHHHHHHHHSTTGGGS--BTTB-EE-SGGG-TT-S--

Foldseek 3Di:
DDDPCNQQWDWDADPPDDPPVRIDIPGDPCLVVVPPPDDLVC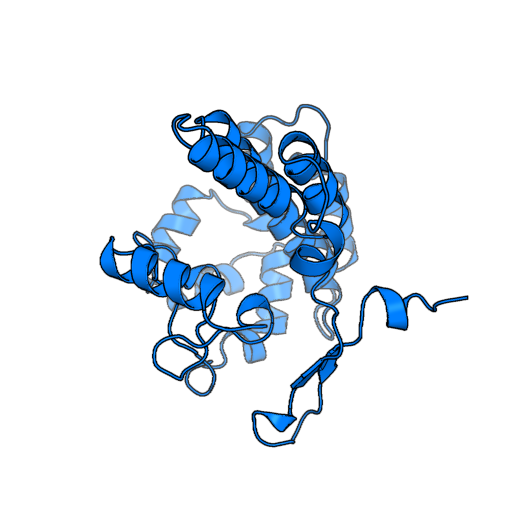QLVVQLPSDDLCSLVRSLVSVQVSCVVVVHDHDDPVSVVVVVLSVVVSVLCCLLPVLCPPPQLPLNVLSVVLVVVAQSPDPPRDPVNNQVSCCVQPQVHHPVVLVVLCLVPVVVSLVVSLVPDPHSNSSSCVRCVVVVVPDCVVPAAAAQQLVVDPVSVVVVVCCVVPPPCCVVPPDDVNHDHDHDPVNDPPDPPD